Protein AF-A0A7S2EKK3-F1 (afdb_monomer)

Solvent-accessible surface area (backbone atoms only — not comparable to full-atom values): 10384 Å² total; per-residue (Å²): 115,48,52,54,87,59,60,47,34,65,29,77,46,79,94,45,88,87,31,57,24,41,44,48,35,52,54,53,47,29,69,73,72,70,52,96,76,80,87,89,80,50,74,76,86,78,57,60,89,75,40,42,66,19,56,30,63,42,69,56,43,91,97,39,91,86,45,48,80,44,66,29,68,27,28,32,28,47,35,93,76,38,95,64,56,71,65,58,50,42,54,52,21,28,53,49,9,49,39,43,60,73,61,56,46,80,28,64,32,71,88,63,53,56,66,71,58,53,51,50,52,51,50,54,52,49,60,74,52,56,88,66,84,65,57,66,77,56,51,54,52,50,49,52,55,50,52,51,50,51,36,34,59,33,10,47,37,49,17,60,28,91,84,39,98,87,38,58,30,36,47,56,52,30,51,77,68,30,27,40,80,77,86

Radius of gyration: 21.54 Å; Cα contacts (8 Å, |Δi|>4): 255; chains: 1; bounding box: 44×44×63 Å

Mean predicted aligned error: 5.35 Å

Structure (mmCIF, N/CA/C/O backbone):
data_AF-A0A7S2EKK3-F1
#
_entry.id   AF-A0A7S2EKK3-F1
#
loop_
_atom_site.group_PDB
_atom_site.id
_atom_site.type_symbol
_atom_site.label_atom_id
_atom_site.label_alt_id
_atom_site.label_comp_id
_atom_site.label_asym_id
_atom_site.label_entity_id
_atom_site.label_seq_id
_atom_site.pdbx_PDB_ins_code
_atom_site.Cartn_x
_atom_site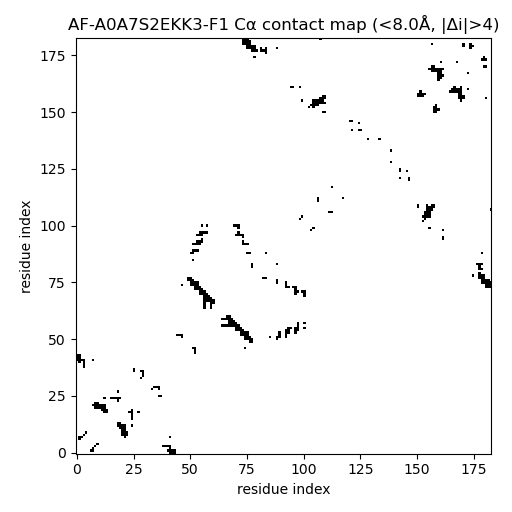.Cartn_y
_atom_site.Cartn_z
_atom_site.occupancy
_atom_site.B_iso_or_equiv
_atom_site.auth_seq_id
_atom_site.auth_comp_id
_atom_site.auth_asym_id
_atom_site.auth_atom_id
_atom_site.pdbx_PDB_model_num
ATOM 1 N N . LYS A 1 1 ? -3.192 -9.091 -9.261 1.00 84.75 1 LYS A N 1
ATOM 2 C CA . LYS A 1 1 ? -2.230 -10.217 -9.169 1.00 84.75 1 LYS A CA 1
ATOM 3 C C . LYS A 1 1 ? -1.939 -10.708 -10.578 1.00 84.75 1 LYS A C 1
ATOM 5 O O . LYS A 1 1 ? -2.881 -10.783 -11.356 1.00 84.75 1 LYS A O 1
ATOM 10 N N . VAL A 1 2 ? -0.679 -10.967 -10.911 1.00 88.25 2 VAL A N 1
ATOM 11 C CA . VAL A 1 2 ? -0.275 -11.492 -12.222 1.00 88.25 2 VAL A CA 1
ATOM 12 C C . VAL A 1 2 ? -0.105 -13.001 -12.095 1.00 88.25 2 VAL A C 1
ATOM 14 O O . VAL A 1 2 ? 0.493 -13.483 -11.137 1.00 88.25 2 VAL A O 1
ATOM 17 N N . GLU A 1 3 ? -0.654 -13.752 -13.043 1.00 90.31 3 GLU A N 1
ATOM 18 C CA . GLU A 1 3 ? -0.464 -15.198 -13.093 1.00 90.31 3 GLU A CA 1
ATOM 19 C C . GLU A 1 3 ? 0.978 -15.518 -13.502 1.00 90.31 3 GLU A C 1
ATOM 21 O O . GLU A 1 3 ? 1.417 -15.130 -14.586 1.00 90.31 3 GLU A O 1
ATOM 26 N N . VAL A 1 4 ? 1.715 -16.212 -12.630 1.00 88.19 4 VAL A N 1
ATOM 27 C CA . VAL A 1 4 ? 3.142 -16.477 -12.848 1.00 88.19 4 VAL A CA 1
ATOM 28 C C . VAL A 1 4 ? 3.350 -17.430 -14.026 1.00 88.19 4 VAL A C 1
ATOM 30 O O . VAL A 1 4 ? 4.021 -17.061 -14.986 1.00 88.19 4 VAL A O 1
ATOM 33 N N . GLU A 1 5 ? 2.754 -18.625 -13.986 1.00 83.56 5 GLU A N 1
ATOM 34 C CA . GLU A 1 5 ? 3.019 -19.683 -14.977 1.00 83.56 5 GLU A CA 1
ATOM 35 C C . GLU A 1 5 ? 2.543 -19.334 -16.395 1.00 83.56 5 GLU A C 1
ATOM 37 O O . GLU A 1 5 ? 3.173 -19.741 -17.369 1.00 83.56 5 GLU A O 1
ATOM 42 N N . GLY A 1 6 ? 1.467 -18.554 -16.516 1.00 87.06 6 GLY A N 1
ATOM 43 C CA . GLY A 1 6 ? 0.920 -18.119 -17.799 1.00 87.06 6 GLY A CA 1
ATOM 44 C C . GLY A 1 6 ? 1.444 -16.753 -18.236 1.00 87.06 6 GLY A C 1
ATOM 45 O O . GLY A 1 6 ? 2.312 -16.642 -19.107 1.00 87.06 6 GLY A O 1
ATOM 46 N N . ALA A 1 7 ? 0.873 -15.701 -17.647 1.00 90.00 7 ALA A N 1
ATOM 47 C CA . ALA A 1 7 ? 1.049 -14.329 -18.109 1.00 90.00 7 ALA A CA 1
ATOM 48 C C . ALA A 1 7 ? 2.479 -13.809 -17.917 1.00 90.00 7 ALA A C 1
ATOM 50 O O . ALA A 1 7 ? 3.032 -13.208 -18.835 1.00 90.00 7 ALA A O 1
ATOM 51 N N . LEU A 1 8 ? 3.086 -14.037 -16.747 1.00 93.06 8 LEU A N 1
ATOM 52 C CA . LEU A 1 8 ? 4.398 -13.472 -16.440 1.00 93.06 8 LEU A CA 1
ATOM 53 C C . LEU A 1 8 ? 5.523 -14.178 -17.191 1.00 93.06 8 LEU A C 1
ATOM 55 O O . LEU A 1 8 ? 6.331 -13.512 -17.823 1.00 93.06 8 LEU A O 1
ATOM 59 N N . LEU A 1 9 ? 5.593 -15.510 -17.127 1.00 93.94 9 LEU A N 1
ATOM 60 C CA . LEU A 1 9 ? 6.687 -16.257 -17.755 1.00 93.94 9 LEU A CA 1
ATOM 61 C C . LEU A 1 9 ? 6.715 -16.089 -19.283 1.00 93.94 9 LEU A C 1
ATOM 63 O O . LEU A 1 9 ? 7.791 -16.115 -19.878 1.00 93.94 9 LEU A O 1
ATOM 67 N N . SER A 1 10 ? 5.555 -15.856 -19.900 1.00 94.50 10 SER A N 1
ATOM 68 C CA . SER A 1 10 ? 5.433 -15.581 -21.338 1.00 94.50 10 SER A CA 1
ATOM 69 C C . SER A 1 10 ? 5.635 -14.105 -21.701 1.00 94.50 10 SER A C 1
ATOM 71 O O . SER A 1 10 ? 5.655 -13.771 -22.885 1.00 94.50 10 SER A O 1
ATOM 73 N N . ALA A 1 11 ? 5.740 -13.208 -20.714 1.00 94.38 11 ALA A N 1
ATOM 74 C CA . ALA A 1 11 ? 5.883 -11.779 -20.962 1.00 94.38 11 ALA A CA 1
ATOM 75 C C . ALA A 1 11 ? 7.237 -11.467 -21.621 1.00 94.38 11 ALA A C 1
ATOM 77 O O . ALA A 1 11 ? 8.239 -12.121 -21.301 1.00 94.38 11 ALA A O 1
ATOM 78 N N . PRO A 1 12 ? 7.288 -10.466 -22.517 1.00 94.56 12 PRO A N 1
ATOM 79 C CA . PRO A 1 12 ? 8.529 -10.065 -23.156 1.00 94.56 12 PRO A CA 1
ATOM 80 C C . PRO A 1 12 ? 9.492 -9.436 -22.146 1.00 94.56 12 PRO A C 1
ATOM 82 O O . PRO A 1 12 ? 9.072 -8.748 -21.213 1.00 94.56 12 PRO A O 1
ATOM 85 N N . VAL A 1 13 ? 10.789 -9.636 -22.367 1.00 91.88 13 VAL A N 1
ATOM 86 C CA . VAL A 1 13 ? 11.857 -8.964 -21.616 1.00 91.88 13 VAL A CA 1
ATOM 87 C C . VAL A 1 13 ? 12.814 -8.252 -22.554 1.00 91.88 13 VAL A C 1
ATOM 89 O O . VAL A 1 13 ? 13.034 -8.669 -23.687 1.00 91.88 13 VAL A O 1
ATOM 92 N N . GLU A 1 14 ? 13.407 -7.175 -22.054 1.00 87.12 14 GLU A N 1
ATOM 93 C CA . GLU A 1 14 ? 14.448 -6.421 -22.742 1.00 87.12 14 GLU A CA 1
ATOM 94 C C . GLU A 1 14 ? 15.673 -6.302 -21.833 1.00 87.12 14 GLU A C 1
ATOM 96 O O . GLU A 1 14 ? 15.552 -6.203 -20.611 1.00 87.12 14 GLU A O 1
ATOM 101 N N . GLY A 1 15 ? 16.869 -6.294 -22.426 1.00 82.12 15 GLY A N 1
ATOM 102 C CA . GLY A 1 15 ? 18.121 -6.096 -21.687 1.00 82.12 15 GLY A CA 1
ATOM 103 C C . GLY A 1 15 ? 18.621 -7.312 -20.894 1.00 82.12 15 GLY A C 1
ATOM 104 O O . GLY A 1 15 ? 19.571 -7.172 -20.127 1.00 82.12 15 GLY A O 1
ATOM 105 N N . CYS A 1 16 ? 18.035 -8.497 -21.092 1.00 82.62 16 CYS A N 1
ATOM 106 C CA . CYS A 1 16 ? 18.439 -9.752 -20.448 1.00 82.62 16 CYS A CA 1
ATOM 107 C C . CYS A 1 16 ? 19.126 -10.700 -21.443 1.00 82.62 16 CYS A C 1
ATOM 109 O O . CYS A 1 16 ? 18.552 -11.704 -21.842 1.00 82.62 16 CYS A O 1
ATOM 111 N N . GLY A 1 17 ? 20.359 -10.385 -21.851 1.00 83.56 17 GLY A N 1
ATOM 112 C CA . GLY A 1 17 ? 21.142 -11.286 -22.705 1.00 83.56 17 GLY A CA 1
ATOM 113 C C . GLY A 1 17 ? 20.476 -11.554 -24.058 1.00 83.56 17 GLY A C 1
ATOM 114 O O . GLY A 1 17 ? 20.192 -10.613 -24.801 1.00 83.56 17 GLY A O 1
ATOM 115 N N . THR A 1 18 ? 20.274 -12.834 -24.380 1.00 89.25 18 THR A N 1
ATOM 116 C CA . THR A 1 18 ? 19.574 -13.281 -25.599 1.00 89.25 18 THR A CA 1
ATOM 117 C C . THR A 1 18 ? 18.099 -13.593 -25.378 1.00 89.25 18 THR A C 1
ATOM 119 O O . THR A 1 18 ? 17.384 -13.825 -26.355 1.00 89.25 18 THR A O 1
ATOM 122 N N . ALA A 1 19 ? 17.643 -13.585 -24.126 1.00 93.75 19 ALA A N 1
ATOM 123 C CA . ALA A 1 19 ? 16.279 -13.919 -23.773 1.00 93.75 19 ALA A CA 1
ATOM 124 C C . ALA A 1 19 ? 15.281 -12.902 -24.333 1.00 93.75 19 ALA A C 1
ATOM 126 O O . ALA A 1 19 ? 15.477 -11.687 -24.260 1.00 93.75 19 ALA A O 1
ATOM 127 N N . THR A 1 20 ? 14.172 -13.424 -24.844 1.00 94.38 20 THR A N 1
ATOM 128 C CA . THR A 1 20 ? 13.038 -12.641 -25.343 1.00 94.38 20 THR A CA 1
ATOM 129 C C . THR A 1 20 ? 11.836 -12.710 -24.410 1.00 94.38 20 THR A C 1
ATOM 131 O O . THR A 1 20 ? 10.985 -11.824 -24.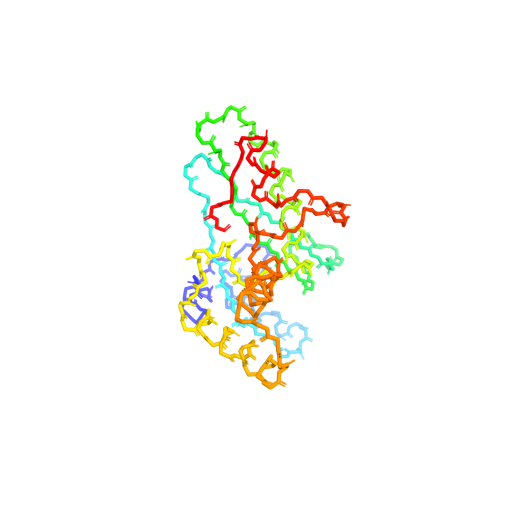452 1.00 94.38 20 THR A O 1
ATOM 134 N N . THR A 1 21 ? 11.784 -13.713 -23.526 1.00 96.69 21 THR A N 1
ATOM 135 C CA . THR A 1 21 ? 10.732 -13.877 -22.510 1.00 96.69 21 THR A CA 1
ATOM 136 C C . THR A 1 21 ? 11.290 -13.955 -21.088 1.00 96.69 21 THR A C 1
ATOM 138 O O . THR A 1 21 ? 12.457 -14.296 -20.879 1.00 96.69 21 THR A O 1
ATOM 141 N N . VAL A 1 22 ? 10.447 -13.681 -20.083 1.00 95.00 22 VAL A N 1
ATOM 142 C CA . VAL A 1 22 ? 10.818 -13.825 -18.660 1.00 95.00 22 VAL A CA 1
ATOM 143 C C . VAL A 1 22 ? 11.279 -15.249 -18.356 1.00 95.00 22 VAL A C 1
ATOM 145 O O . VAL A 1 22 ? 12.240 -15.435 -17.612 1.00 95.00 22 VAL A O 1
ATOM 148 N N . LYS A 1 23 ? 10.623 -16.255 -18.944 1.00 95.81 23 LYS A N 1
ATOM 149 C CA . LYS A 1 23 ? 11.013 -17.658 -18.795 1.00 95.81 23 LYS A CA 1
ATOM 150 C C . LYS A 1 23 ? 12.435 -17.914 -19.286 1.00 95.81 23 LYS A C 1
ATOM 152 O O . LYS A 1 23 ? 13.227 -18.488 -18.548 1.00 95.81 23 LYS A O 1
ATOM 157 N N . GLU A 1 24 ? 12.757 -17.473 -20.498 1.00 95.94 24 GLU A N 1
ATOM 158 C CA . GLU A 1 24 ? 14.098 -17.639 -21.068 1.00 95.94 24 GLU A CA 1
ATOM 159 C C . GLU A 1 24 ? 15.149 -16.927 -20.211 1.00 95.94 24 GLU A C 1
ATOM 161 O O . GLU A 1 24 ? 16.181 -17.511 -19.896 1.00 95.94 24 GLU A O 1
ATOM 166 N N . ALA A 1 25 ? 14.861 -15.707 -1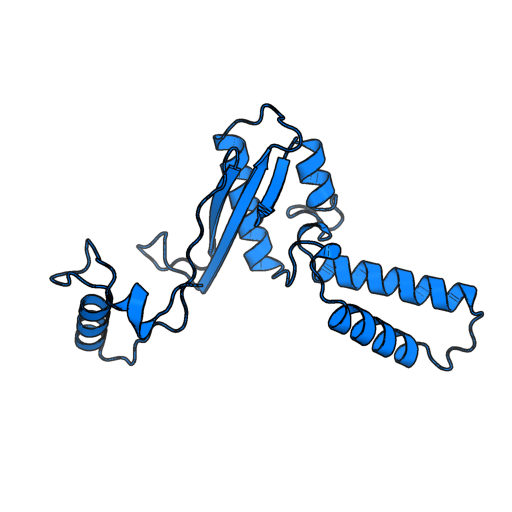9.748 1.00 95.88 25 ALA A N 1
ATOM 167 C CA . ALA A 1 25 ? 15.776 -14.967 -18.882 1.00 95.88 25 ALA A CA 1
ATOM 168 C C . ALA A 1 25 ? 16.006 -15.678 -17.538 1.00 95.88 25 ALA A C 1
ATOM 170 O O . ALA A 1 25 ? 17.126 -15.689 -17.026 1.00 95.88 25 ALA A O 1
ATOM 171 N N . LEU A 1 26 ? 14.962 -16.291 -16.970 1.00 94.69 26 LEU A N 1
ATOM 172 C CA . LEU A 1 26 ? 15.068 -17.086 -15.749 1.00 94.69 26 LEU A CA 1
ATOM 173 C C . LEU A 1 26 ? 15.925 -18.341 -15.971 1.00 94.69 26 LEU A C 1
ATOM 175 O O . LEU A 1 26 ? 16.803 -18.627 -15.160 1.00 94.69 26 LEU A O 1
ATOM 179 N N . GLU A 1 27 ? 15.707 -19.067 -17.068 1.00 94.75 27 GLU A N 1
ATOM 180 C CA . GLU A 1 27 ? 16.499 -20.248 -17.432 1.00 94.75 27 GLU A CA 1
ATOM 181 C C . GLU A 1 27 ? 17.975 -19.886 -17.676 1.00 94.75 27 GLU A C 1
ATOM 183 O O . GLU A 1 27 ? 18.866 -20.549 -17.138 1.00 94.75 27 GLU A O 1
ATOM 188 N N . GLU A 1 28 ? 18.250 -18.795 -18.401 1.00 95.12 28 GLU A N 1
ATOM 189 C CA . GLU A 1 28 ? 19.606 -18.262 -18.595 1.00 95.12 28 GLU A CA 1
ATOM 190 C C . GLU A 1 28 ? 20.269 -17.904 -17.251 1.00 95.12 28 GLU A C 1
ATOM 192 O O . GLU A 1 28 ? 21.422 -18.276 -17.009 1.00 95.12 28 GLU A O 1
ATOM 197 N N . ALA A 1 29 ? 19.543 -17.241 -16.343 1.00 93.69 29 ALA A N 1
ATOM 198 C CA . ALA A 1 29 ? 20.050 -16.880 -15.020 1.00 93.69 29 ALA A CA 1
ATOM 199 C C . ALA A 1 29 ? 20.366 -18.112 -14.154 1.00 93.69 29 ALA A C 1
ATOM 201 O O . ALA A 1 29 ? 21.425 -18.156 -13.524 1.00 93.69 29 ALA A O 1
ATOM 202 N N . ILE A 1 30 ? 19.498 -19.132 -14.151 1.00 95.69 30 ILE A N 1
ATOM 203 C CA . ILE A 1 30 ? 19.728 -20.400 -13.437 1.00 95.69 30 ILE A CA 1
ATOM 204 C C . ILE A 1 30 ? 20.997 -21.078 -13.958 1.00 95.69 30 ILE A C 1
ATOM 206 O O . ILE A 1 30 ? 21.834 -21.520 -13.168 1.00 95.69 30 ILE A O 1
ATOM 210 N N . LEU A 1 31 ? 21.175 -21.136 -15.280 1.00 95.06 31 LEU A N 1
ATOM 211 C CA . LEU A 1 31 ? 22.353 -21.749 -15.898 1.00 95.06 31 LEU A CA 1
ATOM 212 C C . LEU A 1 31 ? 23.646 -20.991 -15.568 1.00 95.06 31 LEU A C 1
ATOM 214 O O . LEU A 1 31 ? 24.681 -21.621 -15.323 1.00 95.06 31 LEU A O 1
ATOM 218 N N . ALA A 1 32 ? 23.593 -19.658 -15.545 1.00 94.31 32 ALA A N 1
ATOM 219 C CA . ALA A 1 32 ? 24.745 -18.808 -15.260 1.00 94.31 32 ALA A CA 1
ATOM 220 C C . ALA A 1 32 ? 25.151 -18.835 -13.777 1.00 94.31 32 ALA A C 1
ATOM 222 O O . ALA A 1 32 ? 26.332 -18.994 -13.466 1.00 94.31 32 ALA A O 1
ATOM 223 N N . ILE A 1 33 ? 24.183 -18.697 -12.867 1.00 94.50 33 ILE A N 1
ATOM 224 C CA . ILE A 1 33 ? 24.418 -18.573 -11.418 1.00 94.50 33 ILE A CA 1
ATOM 225 C C . ILE A 1 33 ? 24.589 -19.951 -10.764 1.00 94.50 33 ILE A C 1
ATOM 227 O O . ILE A 1 33 ? 25.349 -20.088 -9.807 1.00 94.50 33 ILE A O 1
ATOM 231 N N . ARG A 1 34 ? 23.950 -20.990 -11.321 1.00 96.06 34 ARG A N 1
ATOM 232 C CA . ARG A 1 34 ? 23.911 -22.366 -10.790 1.00 96.06 34 ARG A CA 1
ATOM 233 C C . ARG A 1 34 ? 23.261 -22.476 -9.411 1.00 96.06 34 ARG A C 1
ATOM 235 O O . ARG A 1 34 ? 23.638 -23.322 -8.602 1.00 96.06 34 ARG A O 1
ATOM 242 N N . GLU A 1 35 ? 22.250 -21.651 -9.179 1.00 96.19 35 GLU A N 1
ATOM 243 C CA . GLU A 1 35 ? 21.386 -21.707 -8.003 1.00 96.19 35 GLU A CA 1
ATOM 244 C C . GLU A 1 35 ? 19.942 -22.011 -8.405 1.00 96.19 35 GLU A C 1
ATOM 246 O O . GLU A 1 35 ? 19.549 -21.860 -9.563 1.00 96.19 35 GLU A O 1
ATOM 251 N N . ASN A 1 36 ? 19.142 -22.450 -7.433 1.00 94.88 36 ASN A N 1
ATOM 252 C CA . ASN A 1 36 ? 17.709 -22.617 -7.633 1.00 94.88 36 ASN A CA 1
ATOM 253 C C . ASN A 1 36 ? 17.024 -21.244 -7.570 1.00 94.88 36 ASN A C 1
ATOM 255 O O . ASN A 1 36 ? 16.844 -20.695 -6.483 1.00 94.88 36 ASN A O 1
ATOM 259 N N . ILE A 1 37 ? 16.664 -20.699 -8.733 1.00 95.12 37 ILE A N 1
ATOM 260 C CA . ILE A 1 37 ? 16.006 -19.397 -8.875 1.00 95.12 37 ILE A CA 1
ATOM 261 C C . ILE A 1 37 ? 14.586 -19.629 -9.384 1.00 95.12 37 ILE A C 1
ATOM 263 O O . ILE A 1 37 ? 14.366 -20.364 -10.342 1.00 95.12 37 ILE A O 1
ATOM 267 N N . SER A 1 38 ? 13.612 -18.976 -8.760 1.00 93.19 38 SER A N 1
ATOM 268 C CA . SER A 1 38 ? 12.206 -19.056 -9.152 1.00 93.19 38 SER A CA 1
ATOM 269 C C . SER A 1 38 ? 11.499 -17.735 -8.887 1.00 93.19 38 SER A C 1
ATOM 271 O O . SER A 1 38 ? 11.841 -17.034 -7.933 1.00 93.19 38 SER A O 1
ATOM 273 N N . VAL A 1 39 ? 10.467 -17.425 -9.672 1.00 93.62 39 VAL A N 1
ATOM 274 C CA . VAL A 1 39 ? 9.573 -16.298 -9.386 1.00 93.62 39 VAL A CA 1
ATOM 275 C C . VAL A 1 39 ? 8.440 -16.775 -8.481 1.00 93.62 39 VAL A C 1
ATOM 277 O O . VAL A 1 39 ? 7.662 -17.638 -8.872 1.00 93.62 39 VAL A O 1
ATOM 280 N N . ALA A 1 40 ? 8.363 -16.225 -7.268 1.00 93.50 40 ALA A N 1
ATOM 281 C CA . ALA A 1 40 ? 7.376 -16.646 -6.273 1.00 93.50 40 ALA A CA 1
ATOM 282 C C . ALA A 1 40 ? 5.999 -15.990 -6.470 1.00 93.50 40 ALA A C 1
ATOM 284 O O . ALA A 1 40 ? 4.975 -16.655 -6.339 1.00 93.50 40 ALA A O 1
ATOM 285 N N . ASP A 1 41 ? 5.964 -14.689 -6.765 1.00 92.69 41 ASP A N 1
ATOM 286 C CA . ASP A 1 41 ? 4.725 -13.942 -6.997 1.00 92.69 41 ASP A CA 1
ATOM 287 C C . ASP A 1 41 ? 4.998 -12.713 -7.880 1.00 92.69 41 ASP A C 1
ATOM 289 O O . ASP A 1 41 ? 6.140 -12.258 -7.996 1.00 92.69 41 ASP A O 1
ATOM 293 N N . ALA A 1 42 ? 3.945 -12.172 -8.492 1.00 92.31 42 ALA A N 1
ATOM 294 C CA . ALA A 1 42 ? 3.987 -10.941 -9.262 1.00 92.31 42 ALA A CA 1
ATOM 295 C C . ALA A 1 42 ? 2.674 -10.155 -9.164 1.00 92.31 42 ALA A C 1
ATOM 297 O O . ALA A 1 42 ? 1.560 -10.687 -9.200 1.00 92.31 42 ALA A O 1
ATOM 298 N N . VAL A 1 43 ? 2.812 -8.834 -9.088 1.00 91.62 43 VAL A N 1
ATOM 299 C CA . VAL A 1 43 ? 1.698 -7.889 -9.048 1.00 91.62 43 VAL A CA 1
ATOM 300 C C . VAL A 1 43 ? 1.990 -6.761 -10.030 1.00 91.62 43 VAL A C 1
ATOM 302 O O . VAL A 1 43 ? 3.122 -6.301 -10.141 1.00 91.62 43 VAL A O 1
ATOM 305 N N . SER A 1 44 ? 0.958 -6.324 -10.744 1.00 90.69 44 SER A N 1
ATOM 306 C CA . SER A 1 44 ? 0.985 -5.151 -11.610 1.00 90.69 44 SER A CA 1
ATOM 307 C C . SER A 1 44 ? -0.133 -4.210 -11.188 1.00 90.69 44 SER A C 1
ATOM 309 O O . SER A 1 44 ? -1.234 -4.668 -10.873 1.00 90.69 44 SER A O 1
ATOM 311 N N . ALA A 1 45 ? 0.142 -2.914 -11.230 1.00 91.00 45 ALA A N 1
ATOM 312 C CA . ALA A 1 45 ? -0.838 -1.863 -11.015 1.00 91.00 45 ALA A CA 1
ATOM 313 C C . ALA A 1 45 ? -0.611 -0.750 -12.041 1.00 91.00 45 ALA A C 1
ATOM 315 O O . ALA A 1 45 ? 0.500 -0.577 -12.546 1.00 91.00 45 ALA A O 1
ATOM 316 N N . ALA A 1 46 ? -1.673 -0.014 -12.339 1.00 91.00 46 ALA A N 1
ATOM 317 C CA . ALA A 1 46 ? -1.648 1.183 -13.162 1.00 91.00 46 ALA A CA 1
ATOM 318 C C . ALA A 1 46 ? -2.375 2.286 -12.396 1.00 91.00 46 ALA A C 1
ATOM 320 O O . ALA A 1 46 ? -3.344 1.999 -11.699 1.00 91.00 46 ALA A O 1
ATOM 321 N N . ALA A 1 47 ? -1.892 3.520 -12.517 1.00 93.31 47 ALA A N 1
ATOM 322 C CA . ALA A 1 47 ? -2.571 4.663 -11.925 1.00 93.31 47 ALA A CA 1
ATOM 323 C C . ALA A 1 47 ? -3.921 4.893 -12.618 1.00 93.31 47 ALA A C 1
ATOM 325 O O . ALA A 1 47 ? -4.017 4.806 -13.846 1.00 93.31 47 ALA A O 1
ATOM 326 N N . SER A 1 48 ? -4.938 5.200 -11.822 1.00 91.69 48 SER A N 1
ATOM 327 C CA . SER A 1 48 ? -6.224 5.712 -12.283 1.00 91.69 48 SER A CA 1
ATOM 328 C C . SER A 1 48 ? -6.096 7.143 -12.834 1.00 91.69 48 SER A C 1
ATOM 330 O O . SER A 1 48 ? -5.038 7.774 -12.793 1.00 91.69 48 SER A O 1
ATOM 332 N N . GLU A 1 49 ? -7.192 7.691 -13.358 1.00 87.38 49 GLU A N 1
ATOM 333 C CA . GLU A 1 49 ? -7.239 9.106 -13.743 1.00 87.38 49 GLU A CA 1
ATOM 334 C C . GLU A 1 49 ? -7.008 10.016 -12.525 1.00 87.38 49 GLU A C 1
ATOM 336 O O . GLU A 1 49 ? -7.466 9.721 -11.420 1.00 87.38 49 GLU A O 1
ATOM 341 N N . ASP A 1 50 ? -6.297 11.130 -12.714 1.00 88.75 50 ASP A N 1
ATOM 342 C CA . ASP A 1 50 ? -5.952 12.085 -11.647 1.00 88.75 50 ASP A CA 1
ATOM 343 C C . ASP A 1 50 ? -5.201 11.484 -10.441 1.00 88.75 50 ASP A C 1
ATOM 345 O O . ASP A 1 50 ? -5.283 11.995 -9.318 1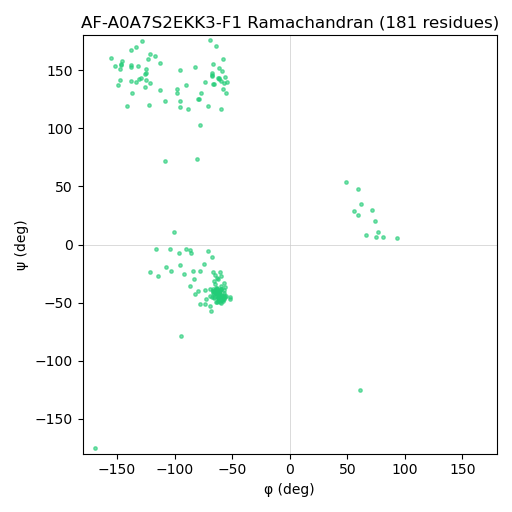.00 88.75 50 ASP A O 1
ATOM 349 N N . SER A 1 51 ? -4.437 10.415 -10.671 1.00 95.44 51 SER A N 1
ATOM 350 C CA . SER A 1 51 ? -3.542 9.821 -9.681 1.00 95.44 51 SER A CA 1
ATOM 351 C C . SER A 1 51 ? -2.158 9.516 -10.252 1.00 95.44 51 SER A C 1
ATOM 353 O O . SER A 1 51 ? -1.891 9.624 -11.452 1.00 95.44 51 SER A O 1
ATOM 355 N N . VAL A 1 52 ? -1.235 9.170 -9.360 1.00 96.88 52 VAL A N 1
ATOM 356 C CA . VAL A 1 52 ? 0.100 8.686 -9.700 1.00 96.88 52 VAL A CA 1
ATOM 357 C C . VAL A 1 52 ? 0.394 7.414 -8.926 1.00 96.88 52 VAL A C 1
ATOM 359 O O . VAL A 1 52 ? 0.056 7.287 -7.751 1.00 96.88 52 VAL A O 1
ATOM 362 N N . LEU A 1 53 ? 1.085 6.491 -9.586 1.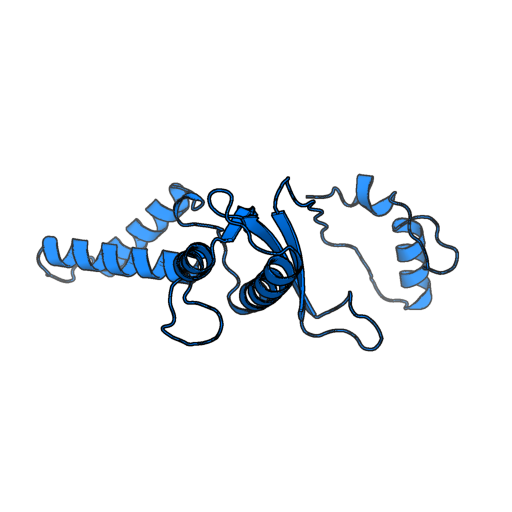00 97.25 53 LEU A N 1
ATOM 363 C CA . LEU A 1 53 ? 1.637 5.300 -8.961 1.00 97.25 53 LEU A CA 1
ATOM 364 C C . LEU A 1 53 ? 3.093 5.580 -8.588 1.00 97.25 53 LEU A C 1
ATOM 366 O O . LEU A 1 53 ? 3.926 5.855 -9.455 1.00 97.25 53 LEU A O 1
ATOM 370 N N . ALA A 1 54 ? 3.396 5.525 -7.298 1.00 95.88 54 ALA A N 1
ATOM 371 C CA . ALA A 1 54 ? 4.733 5.708 -6.758 1.00 95.88 54 ALA A CA 1
ATOM 372 C C . ALA A 1 54 ? 5.248 4.400 -6.153 1.00 95.88 54 ALA A C 1
ATOM 374 O O . ALA A 1 54 ? 4.477 3.531 -5.752 1.00 95.88 54 ALA A O 1
ATOM 375 N N . GLY A 1 55 ? 6.571 4.254 -6.077 1.00 95.31 55 GLY A N 1
ATOM 376 C CA . GLY A 1 55 ? 7.191 3.058 -5.525 1.00 95.31 55 GLY A CA 1
ATOM 377 C C . GLY A 1 55 ? 8.498 3.344 -4.805 1.00 95.31 55 GLY A C 1
ATOM 378 O O . GLY A 1 55 ? 9.199 4.321 -5.085 1.00 95.31 55 GLY A O 1
ATOM 379 N N . TYR A 1 56 ? 8.833 2.460 -3.872 1.00 95.38 56 TYR A N 1
ATOM 380 C CA . TYR A 1 56 ? 10.077 2.495 -3.120 1.00 95.38 56 TYR A CA 1
ATOM 381 C C . TYR A 1 56 ? 10.657 1.088 -2.991 1.00 95.38 56 TYR A C 1
ATOM 383 O O . TYR A 1 56 ? 9.926 0.129 -2.767 1.00 95.38 56 TYR A O 1
ATOM 391 N N . VAL A 1 57 ? 11.983 0.986 -3.112 1.00 96.75 57 VAL A N 1
ATOM 392 C CA . VAL A 1 57 ? 12.755 -0.252 -2.945 1.00 96.75 57 VAL A CA 1
ATOM 393 C C . VAL A 1 57 ? 13.785 -0.026 -1.843 1.00 96.75 57 VAL A C 1
ATOM 395 O O . VAL A 1 57 ? 14.639 0.861 -1.963 1.00 96.75 57 VAL A O 1
ATOM 398 N N . HIS A 1 58 ? 13.697 -0.832 -0.788 1.00 95.44 58 HIS A N 1
ATOM 399 C CA . HIS A 1 58 ? 14.602 -0.859 0.353 1.00 95.44 58 HIS A CA 1
ATOM 400 C C . HIS A 1 58 ? 15.693 -1.920 0.174 1.00 95.44 58 HIS A C 1
ATOM 402 O O . HIS A 1 58 ? 15.466 -2.950 -0.458 1.00 95.44 58 HIS A O 1
ATOM 408 N N . GLY A 1 59 ? 16.877 -1.679 0.747 1.00 94.62 59 GLY A N 1
ATOM 409 C CA . GLY A 1 59 ? 17.997 -2.624 0.680 1.00 94.62 59 GLY A CA 1
ATOM 410 C C . GLY A 1 59 ? 18.432 -2.919 -0.755 1.00 94.62 59 GLY A C 1
ATOM 411 O O . GLY A 1 59 ? 18.532 -4.082 -1.137 1.00 94.62 59 GLY A O 1
ATOM 412 N N . ARG A 1 60 ? 18.610 -1.866 -1.562 1.00 94.19 60 ARG A N 1
ATOM 413 C CA . ARG A 1 60 ? 18.923 -1.989 -2.991 1.00 94.19 60 ARG A CA 1
ATOM 414 C C . ARG A 1 60 ? 20.195 -2.795 -3.229 1.00 94.19 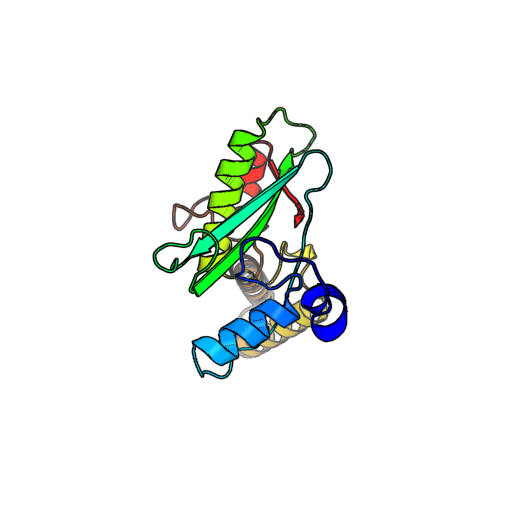60 ARG A C 1
ATOM 416 O O . ARG A 1 60 ? 21.199 -2.610 -2.541 1.00 94.19 60 ARG A O 1
ATOM 423 N N . VAL A 1 61 ? 20.149 -3.642 -4.250 1.00 92.56 61 VAL A N 1
ATOM 424 C CA . VAL A 1 61 ? 21.315 -4.382 -4.738 1.00 92.56 61 VAL A CA 1
ATOM 425 C C . VAL A 1 61 ? 22.234 -3.426 -5.500 1.00 92.56 61 VAL A C 1
ATOM 427 O O . VAL A 1 61 ? 21.771 -2.560 -6.243 1.00 92.56 61 VAL A O 1
ATOM 430 N N . HIS A 1 62 ? 23.551 -3.566 -5.325 1.00 88.12 62 HIS A N 1
ATOM 431 C CA . HIS A 1 62 ? 24.522 -2.733 -6.033 1.00 88.12 62 HIS A CA 1
ATOM 432 C C . HIS A 1 62 ? 24.318 -2.814 -7.555 1.00 88.12 62 HIS A C 1
ATOM 434 O O . HIS A 1 62 ? 24.225 -3.904 -8.114 1.00 88.12 62 HIS A O 1
ATOM 440 N N . GLY A 1 63 ? 24.250 -1.657 -8.218 1.00 85.31 63 GLY A N 1
ATOM 441 C CA . GLY A 1 63 ? 24.034 -1.573 -9.665 1.00 85.31 63 GLY A CA 1
ATOM 442 C C . GLY A 1 63 ? 22.576 -1.715 -10.121 1.00 85.31 63 GLY A C 1
ATOM 443 O O . GLY A 1 63 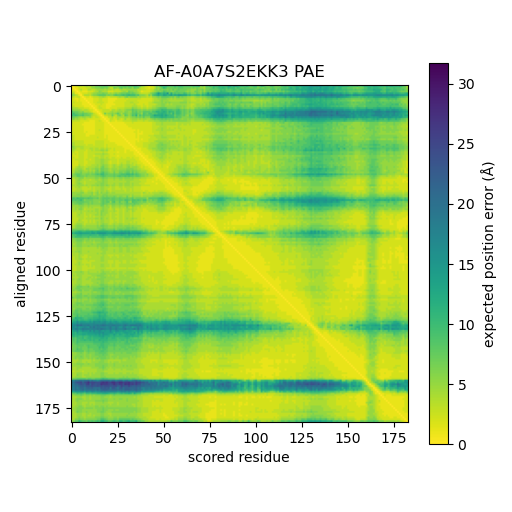? 22.341 -1.751 -11.324 1.00 85.31 63 GLY A O 1
ATOM 444 N N . SER A 1 64 ? 21.596 -1.770 -9.207 1.00 85.94 64 SER A N 1
ATOM 445 C CA . SER A 1 64 ? 20.169 -1.809 -9.555 1.00 85.94 64 SER A CA 1
ATOM 446 C C . SER A 1 64 ? 19.322 -0.891 -8.676 1.00 85.94 64 SER A C 1
ATOM 448 O O . SER A 1 64 ? 19.347 -0.967 -7.450 1.00 85.94 64 SER A O 1
ATOM 450 N N . ASP A 1 65 ? 18.484 -0.073 -9.314 1.00 86.62 65 ASP A N 1
ATOM 451 C CA . ASP A 1 65 ? 17.465 0.734 -8.630 1.00 86.62 65 ASP A CA 1
ATOM 452 C C . ASP A 1 65 ? 16.112 0.021 -8.493 1.00 86.62 65 ASP A C 1
ATOM 454 O O . ASP A 1 65 ? 15.186 0.560 -7.887 1.00 86.62 65 ASP A O 1
ATOM 458 N N . ARG A 1 66 ? 15.988 -1.186 -9.059 1.00 87.81 66 ARG A N 1
ATOM 459 C CA . ARG A 1 66 ? 14.724 -1.935 -9.169 1.00 87.81 66 ARG A CA 1
ATOM 460 C C . ARG A 1 66 ? 14.715 -3.250 -8.389 1.00 87.81 66 ARG A C 1
ATOM 462 O O . ARG A 1 66 ? 13.689 -3.917 -8.358 1.00 87.81 66 ARG A O 1
ATOM 469 N N . ALA A 1 67 ? 15.831 -3.620 -7.765 1.00 91.00 67 ALA A N 1
ATOM 470 C CA . ALA A 1 67 ? 15.959 -4.838 -6.974 1.00 91.00 67 ALA A CA 1
ATOM 471 C C . ALA A 1 67 ? 16.456 -4.511 -5.563 1.00 91.00 67 ALA A C 1
ATOM 473 O O . ALA A 1 67 ? 17.389 -3.724 -5.393 1.00 91.00 67 ALA A O 1
ATOM 474 N N . GLY A 1 68 ? 15.845 -5.128 -4.556 1.00 94.81 68 GLY A N 1
ATOM 475 C CA . GLY A 1 68 ? 16.203 -4.949 -3.154 1.00 94.81 68 GLY A CA 1
ATOM 476 C C . GLY A 1 68 ? 15.513 -5.969 -2.254 1.00 94.81 68 GLY A C 1
ATOM 477 O O . GLY A 1 68 ? 14.834 -6.872 -2.738 1.00 94.81 68 GLY A O 1
ATOM 478 N N . SER A 1 69 ? 15.698 -5.829 -0.944 1.00 95.00 69 SER A N 1
ATOM 479 C CA . SER A 1 69 ? 15.161 -6.762 0.055 1.00 95.00 69 SER A CA 1
ATOM 480 C C . SER A 1 69 ? 13.673 -6.567 0.354 1.00 95.00 69 SER A C 1
ATOM 482 O O . SER A 1 69 ? 13.022 -7.494 0.829 1.00 95.00 69 SER A O 1
ATOM 484 N N . ALA A 1 70 ? 13.131 -5.376 0.092 1.00 95.19 70 ALA A N 1
ATOM 485 C CA . ALA A 1 70 ? 11.706 -5.084 0.210 1.00 95.19 70 ALA A CA 1
ATOM 486 C C . ALA A 1 70 ? 11.301 -3.968 -0.755 1.00 95.19 70 ALA A C 1
ATOM 488 O O . ALA A 1 70 ? 12.115 -3.112 -1.108 1.00 95.19 70 ALA A O 1
ATOM 489 N N . ALA A 1 71 ? 10.033 -3.952 -1.152 1.00 95.69 71 ALA A N 1
ATOM 490 C CA . ALA A 1 71 ? 9.475 -2.892 -1.973 1.00 95.69 71 ALA A CA 1
ATOM 491 C C . ALA A 1 71 ? 8.007 -2.646 -1.623 1.00 95.69 71 ALA A C 1
ATOM 493 O O . ALA A 1 71 ? 7.322 -3.544 -1.134 1.00 95.69 71 ALA A O 1
ATOM 494 N N . ALA A 1 72 ? 7.537 -1.435 -1.898 1.00 95.50 72 ALA A N 1
ATOM 495 C CA . ALA A 1 72 ? 6.124 -1.093 -1.868 1.00 95.50 72 ALA A CA 1
ATOM 496 C C . ALA A 1 72 ? 5.780 -0.217 -3.069 1.00 95.50 72 ALA A C 1
ATOM 498 O O . ALA A 1 72 ? 6.624 0.525 -3.583 1.00 95.50 72 ALA A O 1
ATOM 499 N N . MET A 1 73 ? 4.523 -0.305 -3.479 1.00 95.75 73 MET A N 1
ATOM 500 C CA . MET A 1 73 ? 3.895 0.569 -4.456 1.00 95.75 73 MET A CA 1
ATOM 501 C C . MET A 1 73 ? 2.651 1.168 -3.818 1.00 95.75 73 MET A C 1
ATOM 503 O O . MET A 1 73 ? 2.027 0.517 -2.984 1.00 95.75 73 MET A O 1
ATOM 507 N N . VAL A 1 74 ? 2.328 2.398 -4.194 1.00 96.56 74 VAL A N 1
ATOM 508 C CA . VAL A 1 74 ? 1.137 3.089 -3.712 1.00 96.56 74 VAL A CA 1
ATOM 509 C C . VAL A 1 74 ? 0.618 4.038 -4.775 1.00 96.56 74 VAL A C 1
ATOM 511 O O . VAL A 1 74 ? 1.389 4.740 -5.436 1.00 96.56 74 VAL A O 1
ATOM 514 N N . GLU A 1 75 ? -0.691 4.046 -4.942 1.00 97.44 75 GLU A N 1
ATOM 515 C CA . GLU A 1 75 ? -1.411 4.993 -5.766 1.00 97.44 75 GLU A CA 1
ATOM 516 C C . GLU A 1 75 ? -1.928 6.142 -4.898 1.00 97.44 75 GLU A C 1
ATOM 518 O O . GLU A 1 75 ? -2.669 5.939 -3.933 1.00 97.44 75 GLU A O 1
ATOM 523 N N . VAL A 1 76 ? -1.552 7.369 -5.260 1.00 96.81 76 VAL A N 1
ATOM 524 C CA . VAL A 1 76 ? -2.045 8.591 -4.613 1.00 96.81 76 VAL A CA 1
ATOM 525 C C . VAL A 1 76 ? -2.721 9.490 -5.631 1.00 96.81 76 VAL A C 1
ATOM 527 O O . VAL A 1 76 ? -2.243 9.631 -6.755 1.00 96.81 76 VAL A O 1
ATOM 530 N N . GLY A 1 77 ? -3.836 10.094 -5.239 1.00 96.31 77 GLY A N 1
ATOM 531 C CA . GLY A 1 77 ? -4.633 10.966 -6.094 1.00 96.31 77 GLY A CA 1
ATOM 532 C C . GLY A 1 77 ? -4.928 12.309 -5.449 1.00 96.31 77 GLY A C 1
ATOM 533 O O . GLY A 1 77 ? -4.607 12.547 -4.284 1.00 96.31 77 GLY A O 1
ATOM 534 N N . ARG A 1 78 ? -5.559 13.188 -6.227 1.00 96.00 78 ARG A N 1
ATOM 535 C CA . ARG A 1 78 ? -6.085 14.465 -5.735 1.00 96.00 78 ARG A CA 1
ATOM 536 C C . ARG A 1 78 ? -7.376 14.240 -4.966 1.00 96.00 78 ARG A C 1
ATOM 538 O O . ARG A 1 78 ? -8.315 13.641 -5.489 1.00 96.00 78 ARG A O 1
ATOM 545 N N . LEU A 1 79 ? -7.455 14.811 -3.774 1.00 94.94 79 LEU A N 1
ATOM 546 C CA . LEU A 1 79 ? -8.688 14.865 -3.007 1.00 94.94 79 LEU A CA 1
ATOM 547 C C . LEU A 1 79 ? -9.570 16.000 -3.539 1.00 94.94 79 LEU A C 1
ATOM 549 O O . LEU A 1 79 ? -9.140 17.150 -3.613 1.00 94.94 79 LEU A O 1
ATOM 553 N N . GLY A 1 80 ? -10.812 15.685 -3.911 1.00 89.50 80 GLY A N 1
ATOM 554 C CA . GLY A 1 80 ? -11.822 16.692 -4.264 1.00 89.50 80 GLY A CA 1
ATOM 555 C C . GLY A 1 80 ? -11.453 17.614 -5.435 1.00 89.50 80 GLY A C 1
ATOM 556 O O . GLY A 1 80 ? -11.939 18.741 -5.488 1.00 89.50 80 GLY A O 1
ATOM 557 N N . GLY A 1 81 ? -10.588 17.169 -6.353 1.00 84.94 81 GLY A N 1
ATOM 558 C CA . GLY A 1 81 ? -10.135 17.979 -7.490 1.00 84.94 81 GLY A CA 1
ATOM 559 C C . GLY A 1 81 ? -9.136 19.083 -7.126 1.00 84.94 81 GLY A C 1
ATOM 560 O O . GLY A 1 81 ? -9.003 20.044 -7.880 1.00 84.94 81 GLY A O 1
ATOM 561 N N . ALA A 1 82 ? -8.455 18.972 -5.981 1.00 92.31 82 ALA A N 1
ATOM 562 C CA . ALA A 1 82 ? -7.406 19.906 -5.584 1.00 92.31 82 ALA A CA 1
ATOM 563 C C . ALA A 1 82 ? -6.311 20.038 -6.659 1.00 92.31 82 ALA A C 1
ATOM 565 O O . ALA A 1 82 ? -5.880 19.048 -7.251 1.00 92.31 82 ALA A O 1
ATOM 566 N N . ASP A 1 83 ? -5.823 21.260 -6.879 1.00 94.25 83 ASP A N 1
ATOM 567 C CA . ASP A 1 83 ? -4.750 21.544 -7.838 1.00 94.25 83 ASP A CA 1
ATOM 568 C C . ASP A 1 83 ? -3.378 21.211 -7.235 1.00 94.25 83 ASP A C 1
ATOM 570 O O . ASP A 1 83 ? -2.624 22.080 -6.802 1.00 94.25 83 ASP A O 1
ATOM 574 N N . VAL A 1 84 ? -3.092 19.911 -7.138 1.00 95.56 84 VAL A N 1
ATOM 575 C CA . VAL A 1 84 ? -1.795 19.384 -6.691 1.00 95.56 84 VAL A CA 1
ATOM 576 C C . VAL A 1 84 ? -0.963 19.013 -7.912 1.00 95.56 84 VAL A C 1
ATOM 578 O O . VAL A 1 84 ? -1.439 18.298 -8.808 1.00 95.56 84 VAL A O 1
ATOM 581 N N . ALA A 1 85 ? 0.287 19.474 -7.961 1.00 95.88 85 ALA A N 1
ATOM 582 C CA . ALA A 1 85 ? 1.182 19.148 -9.059 1.00 95.88 85 ALA A CA 1
ATOM 583 C C . ALA A 1 85 ? 1.541 17.654 -9.053 1.00 95.88 85 ALA A C 1
ATOM 585 O O . ALA A 1 85 ? 1.711 17.021 -8.013 1.00 95.88 85 ALA A O 1
ATOM 586 N N . VAL A 1 86 ? 1.700 17.079 -10.246 1.00 95.25 86 VAL A N 1
ATOM 587 C CA . VAL A 1 86 ? 2.033 15.653 -10.414 1.00 95.25 86 VAL A CA 1
ATOM 588 C C . VAL A 1 86 ? 3.358 15.285 -9.740 1.00 95.25 86 VAL A C 1
ATOM 590 O O . VAL A 1 86 ? 3.478 14.192 -9.191 1.00 95.25 86 VAL A O 1
ATOM 593 N N . GLU A 1 87 ? 4.346 16.182 -9.755 1.00 96.19 87 GLU A N 1
ATOM 594 C CA . GLU A 1 87 ? 5.636 15.938 -9.100 1.00 96.19 87 GLU A CA 1
ATOM 595 C C . GLU A 1 87 ? 5.519 15.922 -7.570 1.00 96.19 87 GLU A C 1
ATOM 597 O O . GLU A 1 87 ? 6.094 15.033 -6.941 1.00 96.19 87 GLU A O 1
ATOM 602 N N . ASP A 1 88 ? 4.690 16.792 -6.985 1.00 95.75 88 ASP A N 1
ATOM 603 C CA . ASP A 1 88 ? 4.415 16.782 -5.542 1.00 95.75 88 ASP A CA 1
ATOM 604 C C . ASP A 1 88 ? 3.732 15.469 -5.135 1.00 95.75 88 ASP A C 1
ATOM 606 O O . ASP A 1 88 ? 4.120 14.828 -4.155 1.00 95.75 88 ASP A O 1
ATOM 610 N N . MET A 1 89 ? 2.774 14.998 -5.947 1.00 96.12 89 MET A N 1
ATOM 611 C CA . MET A 1 89 ? 2.127 13.705 -5.715 1.00 96.12 89 MET A CA 1
ATOM 612 C C . MET A 1 89 ? 3.127 12.544 -5.763 1.00 96.12 89 MET A C 1
ATOM 614 O O . MET A 1 89 ? 3.062 11.637 -4.933 1.00 96.12 89 MET A O 1
ATOM 618 N N . LYS A 1 90 ? 4.084 12.562 -6.700 1.00 96.56 90 LYS A N 1
ATOM 619 C CA . LYS A 1 90 ? 5.135 11.533 -6.788 1.00 96.56 90 LYS A CA 1
ATOM 620 C C . LYS A 1 90 ? 6.077 11.571 -5.588 1.00 96.56 90 LYS A C 1
ATOM 622 O O . LYS A 1 90 ? 6.468 10.509 -5.100 1.00 96.56 90 LYS A O 1
ATOM 627 N N . GLU A 1 91 ? 6.453 12.756 -5.113 1.00 95.50 91 GLU A N 1
ATOM 628 C CA . GLU A 1 91 ? 7.318 12.900 -3.941 1.00 95.50 91 GLU A CA 1
ATOM 629 C C . GLU A 1 91 ? 6.637 12.355 -2.682 1.00 95.50 91 GLU A C 1
ATOM 631 O O . GLU A 1 91 ? 7.206 11.512 -1.976 1.00 95.50 91 GLU A O 1
ATOM 636 N N . VAL A 1 92 ? 5.393 12.772 -2.438 1.00 95.31 92 VAL A N 1
ATOM 637 C CA . VAL A 1 92 ? 4.584 12.282 -1.318 1.00 95.31 92 VAL A CA 1
ATOM 638 C C . VAL A 1 92 ? 4.337 10.781 -1.448 1.00 95.31 92 VAL A C 1
ATOM 640 O O . VAL A 1 92 ? 4.566 10.046 -0.491 1.00 95.31 92 VAL A O 1
ATOM 643 N N . GLY A 1 93 ? 3.968 10.293 -2.634 1.00 96.25 93 GLY A N 1
ATOM 644 C CA . GLY A 1 93 ? 3.765 8.869 -2.899 1.00 96.25 93 GLY A CA 1
ATOM 645 C C . GLY A 1 93 ? 5.022 8.029 -2.654 1.00 96.25 93 GLY A C 1
ATOM 646 O O . GLY A 1 93 ? 4.949 6.939 -2.092 1.00 96.25 93 GLY A O 1
ATOM 647 N N . LYS A 1 94 ? 6.213 8.536 -2.994 1.00 95.75 94 LYS A N 1
ATOM 648 C CA . LYS A 1 94 ? 7.480 7.843 -2.710 1.00 95.75 94 LYS A CA 1
ATOM 649 C C . LYS A 1 94 ? 7.753 7.753 -1.209 1.00 95.75 94 LYS A C 1
ATOM 651 O O . LYS A 1 94 ? 8.200 6.707 -0.734 1.00 95.75 94 LYS A O 1
ATOM 656 N N . ARG A 1 95 ? 7.496 8.831 -0.462 1.00 94.94 95 ARG A N 1
ATOM 657 C CA . ARG A 1 95 ? 7.579 8.821 1.008 1.00 94.94 95 ARG A CA 1
ATOM 658 C C . ARG A 1 95 ? 6.573 7.825 1.585 1.00 94.94 95 ARG A C 1
ATOM 660 O O . ARG A 1 95 ? 6.955 7.016 2.426 1.00 94.94 95 ARG A O 1
ATOM 667 N N . LEU A 1 96 ? 5.356 7.806 1.039 1.00 95.62 96 LEU A N 1
ATOM 668 C CA . LEU A 1 96 ? 4.290 6.878 1.403 1.00 95.62 96 LEU A CA 1
ATOM 669 C C . LEU A 1 96 ? 4.686 5.416 1.208 1.00 95.62 96 LEU A C 1
ATOM 671 O O . LEU A 1 96 ? 4.591 4.622 2.142 1.00 95.62 96 LEU A O 1
ATOM 675 N N . ALA A 1 97 ? 5.259 5.082 0.055 1.00 96.00 97 ALA A N 1
ATOM 676 C CA . ALA A 1 97 ? 5.806 3.756 -0.203 1.00 96.00 97 ALA A CA 1
ATOM 677 C C . ALA A 1 97 ? 6.928 3.377 0.784 1.00 96.00 97 ALA A C 1
ATOM 679 O O . ALA A 1 97 ? 7.001 2.236 1.237 1.00 96.00 97 ALA A O 1
ATOM 680 N N . MET A 1 98 ? 7.791 4.323 1.164 1.00 94.75 98 MET A N 1
ATOM 681 C CA . MET A 1 98 ? 8.862 4.068 2.133 1.00 94.75 98 MET A CA 1
ATOM 682 C C . MET A 1 98 ? 8.320 3.705 3.521 1.00 94.75 98 MET A C 1
ATOM 684 O O . MET A 1 98 ? 8.807 2.765 4.148 1.00 94.75 98 MET A O 1
ATOM 688 N N . HIS A 1 99 ? 7.281 4.397 3.980 1.00 94.44 99 HIS A N 1
ATOM 689 C CA . HIS A 1 99 ? 6.587 4.043 5.217 1.00 94.44 99 HIS A CA 1
ATOM 690 C C . HIS A 1 99 ? 5.847 2.721 5.121 1.00 94.44 99 HIS A C 1
ATOM 692 O O . HIS A 1 99 ? 5.931 1.950 6.063 1.00 94.44 99 HIS A O 1
ATOM 698 N N . ILE A 1 100 ? 5.191 2.401 4.002 1.00 95.88 100 ILE A N 1
ATOM 699 C CA . ILE A 1 100 ? 4.538 1.091 3.830 1.00 95.88 100 ILE A CA 1
ATOM 700 C C . ILE A 1 100 ? 5.557 -0.044 4.010 1.00 95.88 100 ILE A C 1
ATOM 702 O O . ILE A 1 100 ? 5.267 -1.018 4.702 1.00 95.88 100 ILE A O 1
ATOM 706 N N . VAL A 1 101 ? 6.775 0.098 3.470 1.00 95.44 101 VAL A N 1
ATOM 707 C CA . VAL A 1 101 ? 7.849 -0.891 3.682 1.00 95.44 101 VAL A CA 1
ATOM 708 C C . VAL A 1 101 ? 8.214 -1.042 5.166 1.00 95.44 101 VAL A C 1
ATOM 710 O O . VAL A 1 101 ? 8.473 -2.160 5.620 1.00 95.44 101 VAL A O 1
ATOM 713 N N . ALA A 1 102 ? 8.239 0.058 5.922 1.00 93.06 102 ALA A N 1
ATOM 714 C CA . ALA A 1 102 ? 8.596 0.056 7.339 1.00 93.06 102 ALA A CA 1
ATOM 715 C C . ALA A 1 102 ? 7.451 -0.434 8.248 1.00 93.06 102 ALA A C 1
ATOM 717 O O . ALA A 1 102 ? 7.657 -1.329 9.066 1.00 93.06 102 ALA A O 1
ATOM 718 N N . ALA A 1 103 ? 6.257 0.139 8.089 1.00 93.50 103 ALA A N 1
ATOM 719 C CA . ALA A 1 103 ? 5.087 -0.051 8.942 1.00 93.50 103 ALA A CA 1
ATOM 720 C C . ALA A 1 103 ? 4.256 -1.290 8.582 1.00 93.50 103 ALA A C 1
ATOM 722 O O . ALA A 1 103 ? 3.541 -1.802 9.437 1.00 93.50 103 ALA A O 1
ATOM 723 N N . LYS A 1 104 ? 4.357 -1.786 7.340 1.00 95.00 104 LYS A N 1
ATOM 724 C CA . LYS A 1 104 ? 3.681 -3.001 6.849 1.00 95.00 104 LYS A CA 1
ATOM 725 C C . LYS A 1 104 ? 2.177 -3.042 7.186 1.00 95.00 104 LYS A C 1
ATOM 727 O O . LYS A 1 104 ? 1.728 -4.020 7.790 1.00 95.00 104 LYS A O 1
ATOM 732 N N . PRO A 1 105 ? 1.397 -2.003 6.821 1.00 96.19 105 PRO A N 1
ATOM 733 C CA . PRO A 1 105 ? -0.051 -2.044 6.991 1.00 96.19 105 PRO A CA 1
ATOM 734 C C . PRO A 1 105 ? -0.636 -3.262 6.268 1.00 96.19 105 PRO A C 1
ATOM 736 O O . PRO A 1 105 ? -0.170 -3.651 5.197 1.00 96.19 105 PRO A O 1
ATOM 739 N N . LEU A 1 106 ? -1.665 -3.853 6.865 1.00 96.62 106 LEU A N 1
ATOM 740 C CA . LEU A 1 106 ? -2.395 -4.989 6.304 1.00 96.62 106 LEU A CA 1
ATOM 741 C C . LEU A 1 106 ? -3.599 -4.539 5.473 1.00 96.62 106 LEU A C 1
ATOM 743 O O . LEU A 1 106 ? -4.021 -5.256 4.569 1.00 96.62 106 LEU A O 1
ATOM 747 N N . TYR A 1 107 ? -4.132 -3.357 5.776 1.00 97.31 107 TYR A N 1
ATOM 748 C CA . TYR A 1 107 ? -5.316 -2.795 5.140 1.00 97.31 107 TYR A CA 1
ATOM 749 C C . TYR A 1 107 ? -5.062 -1.347 4.732 1.00 97.31 107 TYR A C 1
ATOM 751 O O . TYR A 1 107 ? -4.245 -0.645 5.332 1.00 97.31 107 TYR A O 1
ATOM 759 N N . LEU A 1 108 ? -5.786 -0.884 3.715 1.00 96.00 108 LEU A N 1
ATOM 760 C CA . LEU A 1 108 ? -5.729 0.512 3.297 1.00 96.00 108 LEU A CA 1
ATOM 761 C C . LEU A 1 108 ? -6.364 1.420 4.360 1.00 96.00 108 LEU A C 1
ATOM 763 O O . LEU A 1 108 ? -5.718 2.343 4.847 1.00 96.00 108 LEU A O 1
ATOM 767 N N . SER A 1 109 ? -7.598 1.109 4.756 1.00 96.50 109 SER A N 1
ATOM 768 C CA . SER A 1 109 ? -8.395 1.858 5.731 1.00 96.50 109 SER A CA 1
ATOM 769 C C . SER A 1 109 ? -9.127 0.925 6.693 1.00 96.50 109 SER A C 1
ATOM 771 O O . SER A 1 109 ? -9.227 -0.275 6.434 1.00 96.50 109 SER A O 1
ATOM 773 N N . SER A 1 110 ? -9.684 1.473 7.778 1.00 95.62 110 SER A N 1
ATOM 774 C CA . SER A 1 110 ? -10.529 0.715 8.715 1.00 95.62 110 SER A CA 1
ATOM 775 C C . SER A 1 110 ? -11.733 0.062 8.036 1.00 95.62 110 SER A C 1
ATOM 777 O O . SER A 1 110 ? -12.131 -1.032 8.416 1.00 95.62 110 SER A O 1
ATOM 779 N N . ASP A 1 111 ? -12.272 0.706 6.999 1.00 95.50 111 ASP A N 1
ATOM 780 C CA . ASP A 1 111 ? -13.422 0.207 6.233 1.00 95.50 111 ASP A CA 1
ATOM 781 C C . ASP A 1 111 ? -13.038 -0.956 5.308 1.00 95.50 111 ASP A C 1
ATOM 783 O O . ASP A 1 111 ? -13.894 -1.688 4.821 1.00 95.50 111 ASP A O 1
ATOM 787 N N . SER A 1 112 ? -11.737 -1.128 5.058 1.00 95.56 112 SER A N 1
ATOM 788 C CA . SER A 1 112 ? -11.197 -2.240 4.274 1.00 95.56 112 SER A CA 1
ATOM 789 C C . SER A 1 112 ? -10.929 -3.483 5.128 1.00 95.56 112 SER A C 1
ATOM 791 O O . SER A 1 112 ? -10.513 -4.509 4.588 1.00 95.56 112 SER A O 1
ATOM 793 N N . VAL A 1 113 ? -11.110 -3.399 6.452 1.00 97.00 113 VAL A N 1
ATOM 794 C CA . VAL A 1 113 ? -10.898 -4.531 7.358 1.00 97.00 113 VAL A CA 1
ATOM 795 C C . VAL A 1 113 ? -12.119 -5.455 7.293 1.00 97.00 113 VAL A C 1
ATOM 797 O O . VAL A 1 113 ? -13.232 -4.997 7.541 1.00 97.00 113 VAL A O 1
ATOM 800 N N . PRO A 1 114 ? -11.943 -6.756 7.002 1.00 97.88 114 PRO A N 1
ATOM 801 C CA . PRO A 1 114 ? -13.048 -7.706 6.988 1.00 97.88 114 PRO A CA 1
ATOM 802 C C . PRO A 1 114 ? -13.759 -7.819 8.344 1.00 97.88 114 PRO A C 1
ATOM 804 O O . PRO A 1 114 ? -13.111 -7.860 9.395 1.00 97.88 114 PRO A O 1
ATOM 807 N N . ASP A 1 115 ? -15.089 -7.940 8.322 1.00 96.38 115 ASP A N 1
ATOM 808 C CA . ASP A 1 115 ? -15.911 -8.042 9.536 1.00 96.38 115 ASP A CA 1
ATOM 809 C C . ASP A 1 115 ? -15.487 -9.212 10.438 1.00 96.38 115 ASP A C 1
ATOM 811 O O . ASP A 1 115 ? -15.473 -9.086 11.660 1.00 96.38 115 ASP A O 1
ATOM 815 N N . ASP A 1 116 ? -15.085 -10.348 9.863 1.00 97.12 116 ASP A N 1
ATOM 816 C CA . ASP A 1 116 ? -14.624 -11.512 10.622 1.00 97.12 116 ASP A CA 1
ATOM 817 C C . ASP A 1 116 ? -13.324 -11.235 11.391 1.00 97.12 116 ASP A C 1
ATOM 819 O O . ASP A 1 116 ? -13.149 -11.723 12.511 1.00 97.12 116 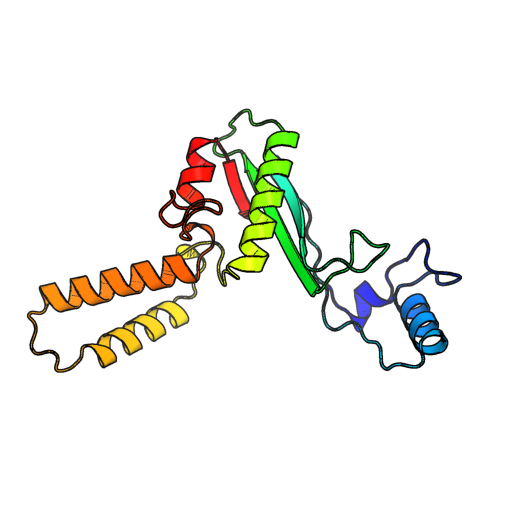ASP A O 1
ATOM 823 N N . VAL A 1 117 ? -12.437 -10.407 10.835 1.00 97.44 117 VAL A N 1
ATOM 824 C CA . VAL A 1 117 ? -11.217 -9.952 11.512 1.00 97.44 117 VAL A CA 1
ATOM 825 C C . VAL A 1 117 ? -11.573 -9.007 12.658 1.00 97.44 117 VAL A C 1
ATOM 827 O O . VAL A 1 117 ? -11.055 -9.175 13.763 1.00 97.44 117 VAL A O 1
ATOM 830 N N . ILE A 1 118 ? -12.488 -8.060 12.424 1.00 96.12 118 ILE A N 1
ATOM 831 C CA . ILE A 1 118 ? -12.958 -7.111 13.444 1.00 96.12 118 ILE A CA 1
ATOM 832 C C . ILE A 1 118 ? -13.599 -7.856 14.620 1.00 96.12 118 ILE A C 1
ATOM 834 O O . ILE A 1 118 ? -13.259 -7.603 15.778 1.00 96.12 118 ILE A O 1
ATOM 838 N N . GLU A 1 119 ? -14.518 -8.779 14.344 1.00 95.25 119 GLU A N 1
ATOM 839 C CA . GLU A 1 119 ? -15.231 -9.524 15.382 1.00 95.25 119 GLU A CA 1
ATOM 840 C C . GLU A 1 119 ? -14.298 -10.458 16.154 1.00 95.25 119 GLU A C 1
ATOM 842 O O . GLU A 1 119 ? -14.389 -10.551 17.381 1.00 95.25 119 GLU A O 1
ATOM 847 N N . LYS A 1 120 ? -13.337 -11.089 15.470 1.00 96.00 120 LYS A N 1
ATOM 848 C CA . LYS A 1 120 ? -12.303 -11.890 16.129 1.00 96.00 120 LYS A CA 1
ATOM 849 C C . LYS A 1 120 ? -11.441 -11.042 17.063 1.00 96.00 120 LYS A C 1
ATOM 851 O O . LYS A 1 120 ? -11.200 -11.458 18.196 1.00 96.00 120 LYS A O 1
ATOM 856 N N . GLU A 1 121 ? -11.004 -9.864 16.624 1.00 95.94 121 GLU A N 1
ATOM 857 C CA . GLU A 1 121 ? -10.214 -8.953 17.455 1.00 95.94 121 GLU A CA 1
ATOM 858 C C . GLU A 1 121 ? -11.010 -8.503 18.686 1.00 95.94 121 GLU A C 1
ATOM 860 O O . GLU A 1 121 ? -10.545 -8.649 19.818 1.00 95.94 121 GLU A O 1
ATOM 865 N N . LYS A 1 122 ? -12.263 -8.063 18.504 1.00 94.06 122 LYS A N 1
ATOM 866 C CA . LYS A 1 122 ? -13.153 -7.698 19.619 1.00 94.06 122 LYS A CA 1
ATOM 867 C C . LYS A 1 122 ? -13.351 -8.849 20.602 1.00 94.06 122 LYS A C 1
ATOM 869 O O . LYS A 1 122 ? -13.297 -8.616 21.808 1.00 94.06 122 LYS A O 1
ATOM 874 N N . ALA A 1 123 ? -13.567 -10.072 20.121 1.00 92.81 123 ALA A N 1
ATOM 875 C CA . ALA A 1 123 ? -13.743 -11.240 20.980 1.00 92.81 123 ALA A CA 1
ATOM 876 C C . ALA A 1 123 ? -12.494 -11.504 21.837 1.00 92.81 123 ALA A C 1
ATOM 878 O O . ALA A 1 123 ? -12.613 -11.676 23.051 1.00 92.81 123 ALA A O 1
ATOM 879 N N . MET A 1 124 ? -11.299 -11.439 21.237 1.00 93.38 124 MET A N 1
ATOM 880 C CA . MET A 1 124 ? -10.033 -11.563 21.970 1.00 93.38 124 MET A CA 1
ATOM 881 C C . MET A 1 124 ? -9.872 -10.454 23.018 1.00 93.38 124 MET A C 1
ATOM 883 O O . MET A 1 124 ? -9.461 -10.710 24.149 1.00 93.38 124 MET A O 1
ATOM 887 N N . LEU A 1 125 ? -10.237 -9.215 22.681 1.00 93.31 125 LEU A N 1
ATOM 888 C CA . LEU A 1 125 ? -10.196 -8.092 23.617 1.00 93.31 125 LEU A CA 1
ATOM 889 C C . LEU A 1 125 ? -11.171 -8.264 24.785 1.00 93.31 125 LEU A C 1
ATOM 891 O O . LEU A 1 125 ? -10.807 -7.962 25.923 1.00 93.31 125 LEU A O 1
ATOM 895 N N . MET A 1 126 ? -12.380 -8.757 24.515 1.00 89.06 126 MET A N 1
ATOM 896 C CA . MET A 1 126 ? -13.395 -9.043 25.530 1.00 89.06 126 MET A CA 1
ATOM 897 C C . MET A 1 126 ? -12.932 -10.145 26.483 1.00 89.06 126 MET A C 1
ATOM 899 O O . MET A 1 126 ? -13.076 -9.999 27.695 1.00 89.06 126 MET A O 1
ATOM 903 N N . GLU A 1 127 ? -12.308 -11.201 25.962 1.00 90.69 127 GLU A N 1
ATOM 904 C CA . GLU A 1 127 ? -11.720 -12.266 26.776 1.00 90.69 127 GLU A CA 1
ATOM 905 C C . GLU A 1 127 ? -10.591 -11.736 27.674 1.00 90.69 127 GLU A C 1
ATOM 907 O O . GLU A 1 127 ? -10.549 -12.037 28.864 1.00 90.69 127 GLU A O 1
ATOM 912 N N . GLN A 1 128 ? -9.727 -10.861 27.152 1.00 88.12 128 GLN A N 1
ATOM 913 C CA . GLN A 1 128 ? -8.629 -10.268 27.926 1.00 88.12 128 GLN A CA 1
ATOM 914 C C . GLN A 1 128 ? -9.089 -9.371 29.084 1.00 88.12 128 GLN A C 1
ATOM 916 O O . GLN A 1 128 ? -8.336 -9.169 30.039 1.00 88.12 128 GLN A O 1
ATOM 921 N N . ILE A 1 129 ? -10.283 -8.782 28.993 1.00 88.25 129 ILE A N 1
ATOM 922 C CA . ILE A 1 129 ? -10.837 -7.905 30.038 1.00 88.25 129 ILE A CA 1
ATOM 923 C C . ILE A 1 129 ? -11.921 -8.593 30.874 1.00 88.25 129 ILE A C 1
ATOM 925 O O . ILE A 1 129 ? -12.408 -7.999 31.848 1.00 88.25 129 ILE A O 1
ATOM 929 N N . ALA A 1 130 ? -12.279 -9.831 30.523 1.00 83.88 130 ALA A N 1
ATOM 930 C CA . ALA A 1 130 ? -13.199 -10.657 31.281 1.00 83.88 130 ALA A CA 1
ATOM 931 C C . ALA A 1 130 ? -12.670 -10.833 32.711 1.00 83.88 130 ALA A C 1
ATOM 933 O O . ALA A 1 130 ? -11.485 -11.060 32.946 1.00 83.88 130 ALA A O 1
ATOM 934 N N . GLY A 1 131 ? -13.545 -10.659 33.701 1.00 82.06 131 GLY A N 1
ATOM 935 C CA . GLY A 1 131 ? -13.157 -10.764 35.110 1.00 82.06 131 GLY A CA 1
ATOM 936 C C . GLY A 1 131 ? -12.368 -9.571 35.665 1.00 82.06 131 GLY A C 1
ATOM 937 O O . GLY A 1 131 ? -11.958 -9.613 36.820 1.00 82.06 131 GLY A O 1
ATOM 938 N N . SER A 1 132 ? -12.201 -8.473 34.914 1.00 82.69 132 SER A N 1
ATOM 939 C CA . SER A 1 132 ? -11.532 -7.263 35.429 1.00 82.69 132 SER A CA 1
ATOM 940 C C . SER A 1 132 ? -12.310 -6.524 36.531 1.00 82.69 132 SER A C 1
ATOM 942 O O . SER A 1 132 ? -11.767 -5.607 37.147 1.00 82.69 132 SER A O 1
ATOM 944 N N . GLY A 1 133 ? -13.577 -6.890 36.777 1.00 85.62 133 GLY A N 1
ATOM 945 C CA . GLY A 1 133 ? -14.430 -6.313 37.825 1.00 85.62 133 GLY A CA 1
ATOM 946 C C . GLY A 1 133 ? -14.801 -4.841 37.611 1.00 85.62 133 GLY A C 1
ATOM 947 O O . GLY A 1 133 ? -15.355 -4.210 38.510 1.00 85.62 133 GLY A O 1
ATOM 948 N N . LYS A 1 134 ? -14.478 -4.272 36.443 1.00 88.88 134 LYS A N 1
ATOM 949 C CA . LYS A 1 134 ? -14.747 -2.869 36.120 1.00 88.88 134 LYS A CA 1
ATOM 950 C C . LYS A 1 134 ? -16.195 -2.673 35.653 1.00 88.88 134 LYS A C 1
ATOM 952 O O . LYS A 1 134 ? -16.768 -3.590 35.067 1.00 88.88 134 LYS A O 1
ATOM 957 N N . PRO A 1 135 ? -16.776 -1.475 35.849 1.00 90.50 135 PRO A N 1
ATOM 958 C CA . PRO A 1 135 ? -18.088 -1.142 35.299 1.00 90.50 135 PRO A CA 1
ATOM 959 C C . PRO A 1 135 ? -18.130 -1.251 33.768 1.00 90.50 135 PRO A C 1
ATOM 961 O O . PRO A 1 135 ? -17.143 -0.942 33.101 1.00 90.50 135 PRO A O 1
ATOM 964 N N . GLU A 1 136 ? -19.296 -1.588 33.216 1.00 87.44 136 GLU A N 1
ATOM 965 C CA . GLU A 1 136 ? -19.527 -1.795 31.775 1.00 87.44 136 GLU A CA 1
ATOM 966 C C . GLU A 1 136 ? -19.043 -0.622 30.907 1.00 87.44 136 GLU A C 1
ATOM 968 O O . GLU A 1 136 ? -18.247 -0.817 29.995 1.00 87.44 136 GLU A O 1
ATOM 973 N N . HIS A 1 137 ? -19.370 0.619 31.282 1.00 88.31 137 HIS A N 1
ATOM 974 C CA . HIS A 1 137 ? -18.917 1.815 30.557 1.00 88.31 137 HIS A CA 1
ATOM 975 C C . HIS A 1 137 ? -17.382 1.982 30.506 1.00 88.31 137 HIS A C 1
ATOM 977 O O . HIS A 1 137 ? -16.856 2.679 29.638 1.00 88.31 137 HIS A O 1
ATOM 983 N N . ILE A 1 138 ? -16.638 1.397 31.456 1.00 90.50 138 ILE A N 1
ATOM 984 C CA . ILE A 1 138 ? -15.170 1.378 31.419 1.00 90.50 138 ILE A CA 1
ATOM 985 C C . ILE A 1 138 ? -14.686 0.282 30.472 1.00 90.50 138 ILE A C 1
ATOM 987 O O . ILE A 1 138 ? -13.735 0.512 29.729 1.00 90.50 138 ILE A O 1
ATOM 991 N N . LEU A 1 139 ? -15.338 -0.883 30.473 1.00 88.50 139 LEU A N 1
ATOM 992 C CA . LEU A 1 139 ? -15.022 -1.984 29.561 1.00 88.50 139 LEU A CA 1
ATOM 993 C C . LEU A 1 139 ? -15.241 -1.568 28.104 1.00 88.50 139 LEU A C 1
ATOM 995 O O . LEU A 1 139 ? -14.337 -1.734 27.291 1.00 88.50 139 LEU A O 1
ATOM 999 N N . GLU A 1 140 ? -16.367 -0.923 27.795 1.00 89.19 140 GLU A N 1
ATOM 1000 C CA . GLU A 1 140 ? -16.653 -0.384 26.459 1.00 89.19 140 GLU A CA 1
ATOM 1001 C C . GLU A 1 140 ? -15.577 0.604 25.996 1.00 89.19 140 GLU A C 1
ATOM 1003 O O . GLU A 1 140 ? -15.063 0.509 24.877 1.00 89.19 140 GLU A O 1
ATOM 1008 N N . LYS A 1 141 ? -15.168 1.529 26.877 1.00 91.38 141 LYS A N 1
ATOM 1009 C CA . LYS A 1 141 ? -14.080 2.477 26.592 1.00 91.38 141 LYS A CA 1
ATOM 1010 C C . LYS A 1 141 ? -12.743 1.770 26.369 1.00 91.38 141 LYS A C 1
ATOM 1012 O O . LYS A 1 141 ? -11.974 2.193 25.508 1.00 91.38 141 LYS A O 1
ATOM 1017 N N . MET A 1 142 ? -12.460 0.702 27.116 1.00 91.69 142 MET A N 1
ATOM 1018 C CA . MET A 1 142 ? -11.245 -0.097 26.942 1.00 91.69 142 MET A CA 1
ATOM 1019 C C . MET A 1 142 ? -11.235 -0.820 25.593 1.00 91.69 142 MET A C 1
ATOM 1021 O O . MET A 1 142 ? -10.225 -0.751 24.894 1.00 91.69 142 MET A O 1
ATOM 1025 N N . VAL A 1 143 ? -12.340 -1.464 25.209 1.00 92.69 143 VAL A N 1
ATOM 1026 C CA . VAL A 1 143 ? -12.464 -2.130 23.902 1.00 92.69 143 VAL A CA 1
ATOM 1027 C C . VAL A 1 143 ? -12.322 -1.108 22.782 1.00 92.69 143 VAL A C 1
ATOM 1029 O O . VAL A 1 143 ? -11.504 -1.296 21.890 1.00 92.69 143 VAL A O 1
ATOM 1032 N N . THR A 1 144 ? -13.034 0.016 22.871 1.00 92.94 144 THR A N 1
ATOM 1033 C CA . THR A 1 144 ? -12.979 1.087 21.864 1.00 92.94 144 THR A CA 1
ATOM 1034 C C . THR A 1 144 ? -11.556 1.619 21.683 1.00 92.94 144 THR A C 1
ATOM 1036 O O . THR A 1 144 ? -11.076 1.740 20.559 1.00 92.94 144 THR A O 1
ATOM 1039 N N . GLY A 1 145 ? -10.847 1.898 22.782 1.00 94.38 145 GLY A N 1
ATOM 1040 C CA . GLY A 1 145 ? -9.466 2.380 22.722 1.00 94.38 145 GLY A CA 1
ATOM 1041 C C . GLY A 1 145 ? -8.499 1.357 22.120 1.00 94.38 145 GLY A C 1
ATOM 1042 O O . GLY A 1 145 ? -7.607 1.727 21.361 1.00 94.38 145 GLY A O 1
ATOM 1043 N N . ARG A 1 146 ? -8.690 0.067 22.415 1.00 94.81 146 ARG A N 1
ATOM 1044 C CA . ARG A 1 146 ? -7.861 -1.004 21.848 1.00 94.81 146 ARG A CA 1
ATOM 1045 C C . ARG A 1 146 ? -8.164 -1.272 20.378 1.00 94.81 146 ARG A C 1
ATOM 1047 O O . ARG A 1 146 ? -7.225 -1.429 19.611 1.00 94.81 146 ARG A O 1
ATOM 1054 N N . MET A 1 147 ? -9.430 -1.222 19.970 1.00 96.06 147 MET A N 1
ATOM 1055 C CA . MET A 1 147 ? -9.812 -1.292 18.556 1.00 96.06 147 MET A CA 1
ATOM 1056 C C . MET A 1 147 ? -9.237 -0.122 17.761 1.00 96.06 147 MET A C 1
ATOM 1058 O O . MET A 1 147 ? -8.725 -0.313 16.665 1.00 96.06 147 MET A O 1
ATOM 1062 N N . ARG A 1 148 ? -9.244 1.090 18.329 1.00 94.81 148 ARG A N 1
ATOM 1063 C CA . ARG A 1 148 ? -8.575 2.237 17.709 1.00 94.81 148 ARG A CA 1
ATOM 1064 C C . ARG A 1 148 ? -7.087 1.958 17.478 1.00 94.81 148 ARG A C 1
ATOM 1066 O O . ARG A 1 148 ? -6.602 2.207 16.381 1.00 94.81 148 ARG A O 1
ATOM 1073 N N . LYS A 1 149 ? -6.389 1.420 18.482 1.00 94.19 149 LYS A N 1
ATOM 1074 C CA . LYS A 1 149 ? -4.972 1.056 18.357 1.00 94.19 149 LYS A CA 1
ATOM 1075 C C . LYS A 1 149 ? -4.747 -0.034 17.302 1.00 94.19 149 LYS A C 1
ATOM 1077 O O . LYS A 1 149 ? -3.812 0.071 16.521 1.00 94.19 149 LYS A O 1
ATOM 1082 N N . PHE A 1 150 ? -5.623 -1.035 17.239 1.00 96.44 150 PHE A N 1
ATOM 1083 C CA . PHE A 1 150 ? -5.588 -2.061 16.197 1.00 96.44 150 PHE A CA 1
ATOM 1084 C C . PHE A 1 150 ? -5.655 -1.442 14.792 1.00 96.44 150 PHE A C 1
ATOM 1086 O O . PHE A 1 150 ? -4.850 -1.793 13.930 1.00 96.44 150 PHE A O 1
ATOM 1093 N N . TYR A 1 151 ? -6.551 -0.479 14.563 1.00 96.62 151 TYR A N 1
ATOM 1094 C CA . TYR A 1 151 ? -6.607 0.222 13.279 1.00 96.62 151 TYR A CA 1
ATOM 1095 C C . TYR A 1 151 ? -5.354 1.069 13.026 1.00 96.62 151 TYR A C 1
ATOM 1097 O O . TYR A 1 151 ? -4.808 1.006 11.931 1.00 96.62 151 TYR A O 1
ATOM 1105 N N . GLU A 1 152 ? -4.851 1.796 14.029 1.00 94.38 152 GLU A N 1
ATOM 1106 C CA . GLU A 1 152 ? -3.605 2.576 13.923 1.00 94.38 152 GLU A CA 1
ATOM 1107 C C . GLU A 1 152 ? -2.378 1.704 13.595 1.00 94.38 152 GLU A C 1
ATOM 1109 O O . GLU A 1 152 ? -1.436 2.196 12.985 1.00 94.38 152 GLU A O 1
ATOM 1114 N N . GLU A 1 153 ? -2.369 0.419 13.960 1.00 93.38 153 GLU A N 1
ATOM 1115 C CA . GLU A 1 153 ? -1.280 -0.512 13.630 1.00 93.38 153 GLU A CA 1
ATOM 1116 C C . GLU A 1 153 ? -1.469 -1.179 12.258 1.00 93.38 153 GLU A C 1
ATOM 1118 O O . GLU A 1 153 ? -0.496 -1.399 11.536 1.00 93.38 153 GLU A O 1
ATOM 1123 N N . THR A 1 154 ? -2.710 -1.483 11.871 1.00 96.44 154 THR A N 1
ATOM 1124 C CA . THR A 1 154 ? -3.001 -2.339 10.706 1.00 96.44 154 THR A CA 1
ATOM 1125 C C . THR A 1 154 ? -3.462 -1.595 9.457 1.00 96.44 154 THR A C 1
ATOM 1127 O O . THR A 1 154 ? -3.316 -2.138 8.362 1.00 96.44 154 THR A O 1
ATOM 1130 N N . CYS A 1 155 ? -4.000 -0.382 9.584 1.00 97.25 155 CYS A N 1
ATOM 1131 C CA . CYS A 1 155 ? -4.595 0.375 8.482 1.00 97.25 155 CYS A CA 1
ATOM 1132 C C . CYS A 1 155 ? -3.710 1.560 8.091 1.00 97.25 155 CYS A C 1
ATOM 1134 O O . CYS A 1 155 ? -3.435 2.430 8.918 1.00 97.25 155 CYS A O 1
ATOM 1136 N N . LEU A 1 156 ? -3.308 1.642 6.820 1.00 96.44 156 LEU A N 1
ATOM 1137 C CA . LEU A 1 156 ? -2.412 2.693 6.332 1.00 96.44 156 LEU A CA 1
ATOM 1138 C C . LEU A 1 156 ? -2.946 4.102 6.624 1.00 96.44 156 LEU A C 1
ATOM 1140 O O . LEU A 1 156 ? -2.189 4.954 7.080 1.00 96.44 156 LEU A O 1
ATOM 1144 N N . THR A 1 157 ? -4.237 4.356 6.396 1.00 96.25 157 THR A N 1
ATOM 1145 C CA . THR A 1 157 ? -4.846 5.680 6.614 1.00 96.25 157 THR A CA 1
ATOM 1146 C C . THR A 1 157 ? -4.882 6.102 8.079 1.00 96.25 157 THR A C 1
ATOM 1148 O O . THR A 1 157 ? -4.951 7.301 8.361 1.00 96.25 157 THR A O 1
ATOM 1151 N N . GLU A 1 158 ? -4.840 5.139 9.000 1.00 95.50 158 GLU A N 1
ATOM 1152 C CA . GLU A 1 158 ? -4.943 5.358 10.443 1.00 95.50 158 GLU A CA 1
ATOM 1153 C C . GLU A 1 158 ? -3.581 5.458 11.125 1.00 95.50 158 GLU A C 1
ATOM 1155 O O . GLU A 1 158 ? -3.495 5.977 12.239 1.00 95.50 158 GLU A O 1
ATOM 1160 N N . GLN A 1 159 ? -2.525 4.992 10.458 1.00 94.50 159 GLN A N 1
ATOM 1161 C CA . GLN A 1 159 ? -1.164 5.043 10.970 1.00 94.50 159 GLN A CA 1
ATOM 1162 C C . GLN A 1 159 ? -0.705 6.494 11.193 1.00 94.50 159 GLN A C 1
ATOM 1164 O O . GLN A 1 159 ? -1.038 7.383 10.398 1.00 94.50 159 GLN A O 1
ATOM 1169 N N . PRO A 1 160 ? 0.084 6.756 12.252 1.00 91.88 160 PRO A N 1
ATOM 1170 C CA . PRO A 1 160 ? 0.736 8.047 12.430 1.00 91.88 160 PRO A CA 1
ATOM 1171 C C . PRO A 1 160 ? 1.720 8.307 11.279 1.00 91.88 160 PRO A C 1
ATOM 1173 O O . PRO A 1 160 ? 2.362 7.391 10.762 1.00 91.88 160 PRO A O 1
ATOM 1176 N N . HIS A 1 161 ? 1.817 9.564 10.855 1.00 78.00 161 HIS A N 1
ATOM 1177 C CA . HIS A 1 161 ? 2.584 9.976 9.686 1.00 78.00 161 HIS A CA 1
ATOM 1178 C C . HIS A 1 161 ? 4.111 9.797 9.856 1.00 78.00 161 HIS A C 1
ATOM 1180 O O . HIS A 1 161 ? 4.680 9.835 10.942 1.00 78.00 161 HIS A O 1
ATOM 1186 N N . MET A 1 162 ? 4.782 9.658 8.713 1.00 65.81 162 MET A N 1
ATOM 1187 C CA . MET A 1 162 ? 6.033 8.922 8.438 1.00 65.81 162 MET A CA 1
ATOM 1188 C C . MET A 1 162 ? 7.323 9.498 9.005 1.00 65.81 162 MET A C 1
ATOM 1190 O O . MET A 1 162 ? 8.393 8.930 8.792 1.00 65.81 162 MET A O 1
ATOM 1194 N N . VAL A 1 163 ? 7.252 10.676 9.613 1.00 56.06 163 VAL A N 1
ATOM 1195 C CA . VAL A 1 163 ? 8.440 11.476 9.942 1.00 56.06 163 VAL A CA 1
ATOM 1196 C C . VAL A 1 163 ? 8.542 11.747 11.435 1.00 56.06 163 VAL A C 1
ATOM 1198 O O . VAL A 1 163 ? 9.644 11.948 11.934 1.00 56.06 163 VAL A O 1
ATOM 1201 N N . GLU A 1 164 ? 7.430 11.700 12.167 1.00 57.88 164 GLU A N 1
ATOM 1202 C CA . GLU A 1 164 ? 7.400 12.068 13.578 1.00 57.88 164 GLU A CA 1
ATOM 1203 C C . GLU A 1 164 ? 6.473 11.116 14.328 1.00 57.88 164 GLU A C 1
ATOM 1205 O O . GLU A 1 164 ? 5.281 11.019 14.036 1.00 57.88 164 GLU A O 1
ATOM 1210 N N . GLU A 1 165 ? 7.028 10.393 15.300 1.00 60.06 165 GLU A N 1
ATOM 1211 C CA . GLU A 1 165 ? 6.237 9.590 16.226 1.00 60.06 165 GLU A CA 1
ATOM 1212 C C . GLU A 1 165 ? 5.267 10.528 16.968 1.00 60.06 165 GLU A C 1
ATOM 1214 O O . GLU A 1 165 ? 5.689 11.458 17.654 1.00 60.06 165 GLU A O 1
ATOM 1219 N N . GLY A 1 166 ? 3.959 10.333 16.771 1.00 66.81 166 GLY A N 1
ATOM 1220 C CA . GLY A 1 166 ? 2.919 11.250 17.258 1.00 66.81 166 GLY A CA 1
ATOM 1221 C C . GLY A 1 166 ? 2.465 12.331 16.265 1.00 66.81 166 GLY A C 1
ATOM 1222 O O . GLY A 1 166 ? 1.656 13.179 16.639 1.00 66.81 166 GLY A O 1
ATOM 1223 N N . GLY A 1 167 ? 2.937 12.297 15.014 1.00 79.62 167 GLY A N 1
ATOM 1224 C CA . GLY A 1 167 ? 2.426 13.127 13.921 1.00 79.62 167 GLY A CA 1
ATOM 1225 C C . GLY A 1 167 ? 0.963 12.819 13.551 1.00 79.62 167 GLY A C 1
ATOM 1226 O O . GLY A 1 167 ? 0.391 11.834 14.034 1.00 79.62 167 GLY A O 1
ATOM 1227 N N . PRO A 1 168 ? 0.334 13.644 12.689 1.00 90.19 168 PRO A N 1
ATOM 1228 C CA . PRO A 1 168 ? -1.042 13.416 12.243 1.00 90.19 168 PRO A CA 1
ATOM 1229 C C . PRO A 1 168 ? -1.185 12.043 11.578 1.00 90.19 168 PRO A C 1
ATOM 1231 O O . PRO A 1 168 ? -0.204 11.464 11.117 1.00 90.19 168 PRO A O 1
ATOM 1234 N N . LYS A 1 169 ? -2.407 11.512 11.492 1.00 94.12 169 LYS A N 1
ATOM 1235 C CA . LYS A 1 169 ? -2.655 10.286 10.720 1.00 94.12 169 LYS A CA 1
ATOM 1236 C C . LYS A 1 169 ? -2.313 10.508 9.248 1.00 94.12 169 LYS A C 1
ATOM 1238 O O . LYS A 1 169 ? -2.462 11.625 8.751 1.00 94.12 169 LYS A O 1
ATOM 1243 N N . VAL A 1 170 ? -1.928 9.450 8.533 1.00 94.81 170 VAL A N 1
ATOM 1244 C CA . VAL A 1 170 ? -1.674 9.512 7.081 1.00 94.81 170 VAL A CA 1
ATOM 1245 C C . VAL A 1 170 ? -2.856 10.142 6.337 1.00 94.81 170 VAL A C 1
ATOM 1247 O O . VAL A 1 170 ? -2.648 11.043 5.530 1.00 94.81 170 VAL A O 1
ATOM 1250 N N . SER A 1 171 ? -4.093 9.741 6.647 1.00 95.31 171 SER A N 1
ATOM 1251 C CA . SER A 1 171 ? -5.304 10.339 6.058 1.00 95.31 171 SER A CA 1
ATOM 1252 C C . SER A 1 171 ? -5.430 11.839 6.322 1.00 95.31 171 SER A C 1
ATOM 1254 O O . SER A 1 171 ? -5.737 12.601 5.409 1.00 95.31 171 SER A O 1
ATOM 1256 N N . THR A 1 172 ? -5.172 12.273 7.558 1.00 95.31 172 THR A N 1
ATOM 1257 C CA . THR A 1 172 ? -5.227 13.688 7.944 1.00 95.31 172 THR A CA 1
ATOM 1258 C C . THR A 1 172 ? -4.180 14.501 7.194 1.00 95.31 172 THR A C 1
ATOM 1260 O O . THR A 1 172 ? -4.525 15.500 6.575 1.00 95.31 172 THR A O 1
ATOM 1263 N N . PHE A 1 173 ? -2.929 14.036 7.184 1.00 94.25 173 PHE A N 1
ATOM 1264 C CA . PHE A 1 173 ? -1.840 14.699 6.471 1.00 94.25 173 PHE A CA 1
ATOM 1265 C C . PHE A 1 173 ? -2.138 14.847 4.975 1.00 94.25 173 PHE A C 1
ATOM 1267 O O . PHE A 1 173 ? -1.997 15.934 4.422 1.00 94.25 173 PHE A O 1
ATOM 1274 N N . LEU A 1 174 ? -2.572 13.765 4.319 1.00 95.12 174 LEU A N 1
ATOM 1275 C CA . LEU A 1 174 ? -2.896 13.805 2.894 1.00 95.12 174 LEU A CA 1
ATOM 1276 C C . LEU A 1 174 ? -4.067 14.754 2.618 1.00 95.12 174 LEU A C 1
ATOM 1278 O O . LEU A 1 174 ? -3.987 15.562 1.695 1.00 95.12 174 LEU A O 1
ATOM 1282 N N . 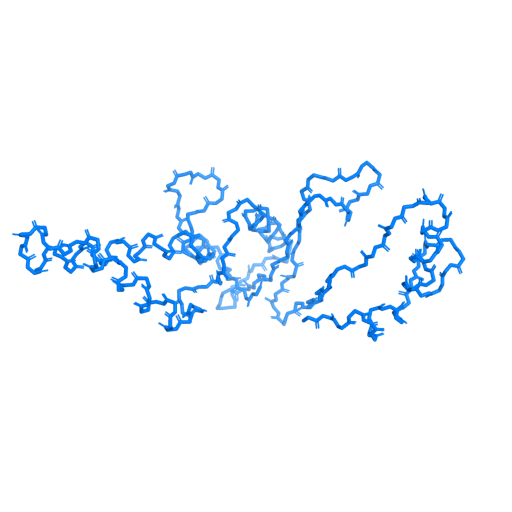GLY A 1 175 ? -5.103 14.733 3.460 1.00 96.19 175 GLY A N 1
ATOM 1283 C CA . GLY A 1 175 ? -6.238 15.645 3.339 1.00 96.19 175 GLY A CA 1
ATOM 1284 C C . GLY A 1 175 ? -5.848 17.122 3.455 1.00 96.19 175 GLY A C 1
ATOM 1285 O O . GLY A 1 175 ? -6.341 17.940 2.680 1.00 96.19 175 GLY A O 1
ATOM 1286 N N . GLU A 1 176 ? -4.927 17.467 4.361 1.00 94.62 176 GLU A N 1
ATOM 1287 C CA . GLU A 1 176 ? -4.413 18.837 4.533 1.00 94.62 176 GLU A CA 1
ATOM 1288 C C . GLU A 1 176 ? -3.697 19.372 3.285 1.00 94.62 176 GLU A C 1
ATOM 1290 O O . GLU A 1 176 ? -3.735 20.575 3.025 1.00 94.62 176 GLU A O 1
ATOM 1295 N N . ILE A 1 177 ? -3.084 18.489 2.493 1.00 94.94 177 ILE A N 1
ATOM 1296 C CA . ILE A 1 177 ? -2.384 18.843 1.249 1.00 94.94 177 ILE A CA 1
ATOM 1297 C C . ILE A 1 177 ? -3.210 18.557 -0.016 1.00 94.94 177 ILE A C 1
ATOM 1299 O O . ILE A 1 177 ? -2.681 18.627 -1.123 1.00 94.94 177 ILE A O 1
ATOM 1303 N N . GLY A 1 178 ? -4.501 18.239 0.124 1.00 96.38 178 GLY A N 1
ATOM 1304 C CA . GLY A 1 178 ? -5.392 17.990 -1.013 1.00 96.38 178 GLY A CA 1
ATOM 1305 C C . GLY A 1 178 ? -5.121 16.674 -1.747 1.00 96.38 178 GLY A C 1
ATOM 1306 O O . GLY A 1 178 ? -5.363 16.572 -2.949 1.00 96.38 178 GLY A O 1
ATOM 1307 N N . MET A 1 179 ? -4.624 15.659 -1.045 1.00 96.25 179 MET A N 1
ATOM 1308 C CA . MET A 1 179 ? -4.316 14.336 -1.583 1.00 96.25 179 MET A CA 1
ATOM 1309 C C . MET A 1 179 ? -5.082 13.222 -0.859 1.00 96.25 179 MET A C 1
ATOM 1311 O O . MET A 1 179 ? -5.594 13.397 0.244 1.00 96.25 179 MET A O 1
ATOM 1315 N N . GLU A 1 180 ? -5.128 12.044 -1.473 1.00 95.81 180 GLU A N 1
ATOM 1316 C CA . GLU A 1 180 ? -5.702 10.819 -0.909 1.00 95.81 180 GLU A CA 1
ATOM 1317 C C . GLU A 1 180 ? -4.915 9.580 -1.366 1.00 95.81 180 GLU A C 1
ATOM 1319 O O . GLU A 1 180 ? -4.233 9.613 -2.394 1.00 95.81 180 GLU A O 1
ATOM 1324 N N . VAL A 1 181 ? -5.018 8.478 -0.617 1.00 95.38 181 VAL A N 1
ATOM 1325 C CA . VAL A 1 181 ? -4.531 7.161 -1.067 1.00 95.38 181 VAL A CA 1
ATOM 1326 C C . VAL A 1 181 ? -5.659 6.439 -1.791 1.00 95.38 181 VAL A C 1
ATOM 1328 O O . VAL A 1 181 ? -6.788 6.442 -1.304 1.00 95.38 181 VAL A O 1
ATOM 1331 N N . ARG A 1 182 ? -5.354 5.799 -2.922 1.00 92.81 182 ARG A N 1
ATOM 1332 C CA . ARG A 1 182 ? -6.338 5.063 -3.731 1.00 92.81 182 ARG A CA 1
ATOM 1333 C C . ARG A 1 182 ? -6.106 3.556 -3.789 1.00 92.81 182 ARG A C 1
ATOM 1335 O O . ARG A 1 182 ? -7.077 2.822 -3.953 1.00 92.81 182 ARG A O 1
ATOM 1342 N N . GLY A 1 183 ? -4.865 3.094 -3.625 1.00 90.44 183 GLY A N 1
ATOM 1343 C CA . GLY A 1 183 ? -4.521 1.672 -3.716 1.00 90.44 183 GLY A CA 1
ATOM 1344 C C . GLY A 1 183 ? -3.061 1.366 -3.453 1.00 90.44 183 GLY A C 1
ATOM 1345 O O . GLY A 1 183 ? -2.240 2.310 -3.478 1.00 90.44 183 GLY A O 1
#

Secondary structure (DSSP, 8-state):
---IIIIITTSB-SSSTT-SBHHHHHHHHHHHH-S-------------TTEEEEEEEESPPTT-SS--SEEEEEEEEESTT----HHHHHHHHHHHHHHHHHH--SBSSGGGS-HHHHHHHHHHHHHHHTT----HHHHHHHHHHHHHHHHHHHBTTTSBPTTSTTPPBHHHHHHHTTEEE--

InterPro domains:
  IPR001816 Translation elongation factor EFTs/EF1B [MF_00050] (1-183)
  IPR001816 Translation elongation factor EFTs/EF1B [PTHR11741] (20-173)
  IPR014039 Translation elongation factor EFTs/EF1B, dimerisation [PF00889] (14-177)
  IPR036402 Elongation factor Ts, dimerisation domain superfamily [G3DSA:3.30.479.20] (55-180)
  IPR036402 Elongation factor Ts, dimerisation domain superfamily [SSF54713] (52-181)

Nearest PDB structures (foldseek):
  4r71-assembly1_A  TM=8.791E-01  e=4.302E-08  Escherichia coli K-12
  4pc2-assembly1_C  TM=8.687E-01  e=1.251E-07  Escherichia coli
  1tfe-assembly1_A-2  TM=7.898E-01  e=3.764E-08  Thermus thermophilus
  4r71-assembly2_C  TM=8.451E-01  e=1.337E-07  Escherichia coli K-12
  1aip-assembly1_D  TM=7.627E-01  e=6.418E-08  Thermus thermophilus

Sequence (183 aa):
KVEVEGALLSAPVEGCGTATTVKEALEEAILAIRENISVADAVSAAASEDSVLAGYVHGRVHGSDRAGSAAAMVEVGRLGGADVAVEDMKEVGKRLAMHIVAAKPLYLSSDSVPDDVIEKEKAMLMEQIAGSGKPEHILEKMVTGRMRKFYEETCLTEQPHMVEEGGPKVSTFLGEIGMEVRG

Foldseek 3Di:
DDDCVPGQQQDADDPQPPDGGNVVSQVVCCVVVVDDDDDDDDDDDDADPQKDKEKQAPQDDPPDRPDGDDMFIFIKGFAPPDPDDPVNRRVVRNLLGVVCRVLVAQAAAPVRDDPVNVVVLLVVLCVVCPPVPDDPVVSVVSSVVVSLVVRCRHHQQSDADRPDDVHDGNVVVQVVVRMDTDD

Organism: Trieres chinensis (NCBI:txid1514140)

pLDDT: mean 92.24, std 6.51, range [56.06, 97.88]